Protein AF-A0AAV7RWA8-F1 (afdb_monomer)

Secondary structure (DSSP, 8-state):
---------------SS---S----S------PPPHHHHHHHHHHTS-GGG----HHHHHHT--TTHHHHS-SS-PPPHHHHHHHHHHS-HHHHTTTHHHHHHHHHHHHHHHHHHHHHHHHHHHHHHHHHHHHHHHHHHHHHHTTT---HHHHHHHHHHHHHHHHHHHHHHHHHHHHHHHHHHHHHHHHTT-

Organism: Pleurodeles waltl (NCBI:txid8319)

Sequence (192 aa):
MKLNMDFPEVDVPDTSSGSLLHQYHGSVPVDVPIHPCFQEVIKREWKDPDKIILPRFMGKLYSLQDMAQVLPDSVHIDSIVASLVGRTTLAEDAVIWDSVDKKVDVFLKKSYAGTHLALRIGIYGTSVTQSLLSDLKALNNVLDGSLDCSELMTLIERQVEFLSDRSVDVVRASALAEGACVSVHRNLVLRE

InterPro domains:
  IPR021623 Lamina-associated polypeptide 2 alpha, C-terminal [PF11560] (30-191)

Mean predicted aligned error: 12.02 Å

Nearest PDB structures (foldseek):
  2v0x-assembly1_B  TM=8.384E-01  e=2.122E-06  Mus musculus
  2v0x-assembly1_A  TM=8.573E-01  e=1.169E-05  Mus musculus
  5c22-assembly4_D  TM=2.994E-01  e=8.071E+00  Escherichia coli

pLDDT: mean 75.52, std 17.08, range [27.2, 93.75]

Foldseek 3Di:
DDPPPPDPPDPDPDCPDPDPDDPPPDDDDDPDDDDVLLVVLLCVQLVPLLPQDDDPVLCVVLDDPPCCVVPPQFDDDDPVNVVVVVVPDDPVVCPPCVVLVVSLVVLQRQLSNLVSSLVSLVVVLVSLVVVLVVLVVVVVVVVVPPDDCVVSVVVNVVSVVVNVVSVSVSSNSNSSSVSSVVSSVVSVVVVD

Solvent-accessible surface area (backbone atoms only — not comparable to full-atom values): 11623 Å² total; per-residue (Å²): 135,83,82,83,75,84,72,77,88,70,87,78,74,84,80,86,63,98,68,87,66,81,78,75,88,65,90,81,87,66,93,72,77,80,58,68,69,59,56,53,46,40,53,60,47,49,71,47,33,87,70,65,72,84,63,72,66,56,67,65,76,56,70,62,82,72,41,68,81,80,49,65,95,62,95,76,78,53,69,67,57,54,52,50,49,65,74,66,58,56,77,80,70,54,72,82,46,55,72,57,52,52,52,37,52,55,25,50,53,46,17,50,52,18,45,53,48,22,48,47,46,48,52,53,48,49,56,51,48,55,49,48,53,52,52,52,52,52,48,57,61,39,69,78,66,82,59,92,52,66,68,62,51,55,51,49,52,52,51,50,54,48,47,55,57,49,53,54,52,28,52,44,24,41,33,43,14,50,23,17,49,52,42,32,50,51,62,61,59,75,67,114

Radius of gyration: 22.51 Å; Cα contacts (8 Å, |Δi|>4): 116; chains: 1; bounding box: 54×39×66 Å

Structure (mmCIF, N/CA/C/O backbone):
data_AF-A0AAV7RWA8-F1
#
_entry.id   AF-A0AAV7RWA8-F1
#
loop_
_atom_site.group_PDB
_atom_site.id
_atom_site.type_symbol
_atom_site.label_atom_id
_atom_site.label_alt_id
_atom_site.label_comp_id
_atom_site.label_asym_id
_atom_site.label_entity_id
_atom_site.label_seq_id
_atom_site.pdbx_PDB_ins_code
_atom_site.Cartn_x
_atom_site.Cartn_y
_atom_site.Cartn_z
_atom_site.occupancy
_atom_site.B_iso_or_equiv
_atom_site.auth_seq_id
_atom_site.auth_comp_id
_atom_site.auth_asym_id
_atom_site.auth_atom_id
_atom_site.pdbx_PDB_model_num
ATOM 1 N N . MET A 1 1 ? -17.693 17.801 6.464 1.00 34.34 1 MET A N 1
ATOM 2 C CA . MET A 1 1 ? -17.438 17.569 7.898 1.00 34.34 1 MET A CA 1
ATOM 3 C C . MET A 1 1 ? -15.966 17.199 8.028 1.00 34.34 1 MET A C 1
ATOM 5 O O . MET A 1 1 ? -15.584 16.140 7.551 1.00 34.34 1 MET A O 1
ATOM 9 N N . LYS A 1 2 ? -15.114 18.126 8.485 1.00 27.20 2 LYS A N 1
ATOM 10 C CA . LYS A 1 2 ? -13.694 17.839 8.744 1.00 27.20 2 LYS A CA 1
ATOM 11 C C . LYS A 1 2 ? -13.641 17.086 10.074 1.00 27.20 2 LYS A C 1
ATOM 13 O O . LYS A 1 2 ? -14.171 17.597 11.054 1.00 27.20 2 LYS A O 1
ATOM 18 N N . LEU A 1 3 ? -13.097 15.873 10.086 1.00 30.30 3 LEU A N 1
ATOM 19 C CA . LEU A 1 3 ? -12.775 15.182 11.333 1.00 30.30 3 LEU A CA 1
ATOM 20 C C . LEU A 1 3 ? -11.587 15.931 11.946 1.00 30.30 3 LEU A C 1
ATOM 22 O O . LEU A 1 3 ? -10.469 15.791 11.460 1.00 30.30 3 LEU A O 1
ATOM 26 N N . ASN A 1 4 ? -11.849 16.785 12.938 1.00 27.89 4 ASN A N 1
ATOM 27 C CA . ASN A 1 4 ? -10.805 17.263 13.838 1.00 27.89 4 ASN A CA 1
ATOM 28 C C . ASN A 1 4 ? -10.397 16.056 14.682 1.00 27.89 4 ASN A C 1
ATOM 30 O O . ASN A 1 4 ? -11.125 15.659 15.587 1.00 27.89 4 ASN A O 1
ATOM 34 N N . MET A 1 5 ? -9.288 15.425 14.312 1.00 36.25 5 MET A N 1
ATOM 35 C CA . MET A 1 5 ? -8.593 14.479 15.173 1.00 36.25 5 MET A CA 1
ATOM 36 C C . MET A 1 5 ? -7.409 15.239 15.752 1.00 36.25 5 MET A C 1
ATOM 38 O O . MET A 1 5 ? -6.325 15.230 15.174 1.00 36.25 5 MET A O 1
ATOM 42 N N . ASP A 1 6 ? -7.659 15.975 16.833 1.00 36.41 6 ASP A N 1
ATOM 43 C CA . ASP A 1 6 ? -6.577 16.478 17.671 1.00 36.41 6 ASP A CA 1
ATOM 44 C C . ASP A 1 6 ? -5.963 15.250 18.347 1.00 36.41 6 ASP A C 1
ATOM 46 O O . ASP A 1 6 ? -6.567 14.631 19.225 1.00 36.41 6 ASP A O 1
ATOM 50 N N . PHE A 1 7 ? -4.807 14.822 17.843 1.00 38.00 7 PHE A N 1
ATOM 51 C CA . PHE A 1 7 ? -4.045 13.743 18.453 1.00 38.00 7 PHE A CA 1
ATOM 52 C C . PHE A 1 7 ? -3.399 14.293 19.730 1.00 38.00 7 PHE A C 1
ATOM 54 O O . PHE A 1 7 ? -2.770 15.352 19.664 1.00 38.00 7 PHE A O 1
ATOM 61 N N . PRO A 1 8 ? -3.536 13.621 20.885 1.00 37.22 8 PRO A N 1
ATOM 62 C CA . PRO A 1 8 ? -2.786 14.011 22.071 1.00 37.22 8 PRO A CA 1
ATOM 63 C C . PRO A 1 8 ? -1.284 13.952 21.761 1.00 37.22 8 PRO A C 1
ATOM 65 O O . PRO A 1 8 ? -0.833 13.021 21.090 1.00 37.22 8 PRO A O 1
ATOM 68 N N . GLU A 1 9 ? -0.520 14.944 22.232 1.00 36.66 9 GLU A N 1
ATOM 69 C CA . GLU A 1 9 ? 0.946 14.902 22.197 1.00 36.66 9 GLU A CA 1
ATOM 70 C C . GLU A 1 9 ? 1.407 13.619 22.894 1.00 36.66 9 GLU A C 1
ATOM 72 O O . GLU A 1 9 ? 1.225 13.434 24.098 1.00 36.66 9 GLU A O 1
ATOM 77 N N . VAL A 1 10 ? 1.948 12.693 22.106 1.00 46.16 10 VAL A N 1
ATOM 78 C CA . VAL A 1 10 ? 2.559 11.471 22.616 1.00 46.16 10 VAL A CA 1
ATOM 79 C C . VAL A 1 10 ? 3.999 11.822 22.958 1.00 46.16 10 VAL A C 1
ATOM 81 O O . VAL A 1 10 ? 4.771 12.154 22.058 1.00 46.16 10 VAL A O 1
ATOM 84 N N . ASP A 1 11 ? 4.357 11.742 24.241 1.00 39.56 11 ASP A N 1
ATOM 85 C CA . ASP A 1 11 ? 5.752 11.782 24.685 1.00 39.56 11 ASP A CA 1
ATOM 86 C C . ASP A 1 11 ? 6.548 10.743 23.886 1.00 39.56 11 ASP A C 1
ATOM 88 O O . ASP A 1 11 ? 6.309 9.538 23.994 1.00 39.56 11 ASP A O 1
ATOM 92 N N . VAL A 1 12 ? 7.466 11.213 23.041 1.00 45.69 12 VAL A N 1
ATOM 93 C CA . VAL A 1 12 ? 8.358 10.355 22.259 1.00 45.69 12 VAL A CA 1
ATOM 94 C C . VAL A 1 12 ? 9.515 9.957 23.180 1.00 45.69 12 VAL A C 1
ATOM 96 O O . VAL A 1 12 ? 10.326 10.819 23.520 1.00 45.69 12 VAL A O 1
ATOM 99 N N . PRO A 1 13 ? 9.621 8.692 23.625 1.00 41.34 13 PRO A N 1
ATOM 100 C CA . PRO A 1 13 ? 10.696 8.288 24.522 1.00 41.34 13 PRO A CA 1
ATOM 101 C C . PRO A 1 13 ? 12.063 8.365 23.822 1.00 41.34 13 PRO A C 1
ATOM 103 O O . PRO A 1 13 ? 12.199 7.962 22.665 1.00 41.34 13 PRO A O 1
ATOM 106 N N . ASP A 1 14 ? 13.071 8.855 24.552 1.00 40.12 14 ASP A N 1
ATOM 107 C CA . ASP A 1 14 ? 14.460 9.030 24.105 1.00 40.12 14 ASP A CA 1
ATOM 108 C C . ASP A 1 14 ? 15.015 7.779 23.395 1.00 40.12 14 ASP A C 1
ATOM 110 O O . ASP A 1 14 ? 15.210 6.710 23.978 1.00 40.12 14 ASP A O 1
ATOM 114 N N . THR A 1 15 ? 15.323 7.930 22.107 1.00 45.75 15 THR A N 1
ATOM 115 C CA . THR A 1 15 ? 15.633 6.860 21.143 1.00 45.75 15 THR A CA 1
ATOM 116 C C . THR A 1 15 ? 17.070 6.321 21.212 1.00 45.75 15 THR A C 1
ATOM 118 O O . THR A 1 15 ? 17.620 5.879 20.204 1.00 45.75 15 THR A O 1
ATOM 121 N N . SER A 1 16 ? 17.721 6.338 22.377 1.00 41.03 16 SER A N 1
ATOM 122 C CA . SER A 1 16 ? 19.130 5.909 22.496 1.00 41.03 16 SER A CA 1
ATOM 123 C C . SER A 1 16 ? 19.333 4.388 22.571 1.00 41.03 16 SER A C 1
ATOM 125 O O . SER A 1 16 ? 20.465 3.915 22.505 1.00 41.03 16 SER A O 1
ATOM 127 N N . SER A 1 17 ? 18.265 3.592 22.669 1.00 42.31 17 SER A N 1
ATOM 128 C CA . SER A 1 17 ? 18.339 2.125 22.698 1.00 42.31 17 SER A CA 1
ATOM 129 C C . SER A 1 17 ? 17.294 1.532 21.753 1.00 42.31 17 SER A C 1
ATOM 131 O O . SER A 1 17 ? 16.097 1.722 21.942 1.00 42.31 17 SER A O 1
ATOM 133 N N . GLY A 1 18 ? 17.752 0.853 20.698 1.00 41.38 18 GLY A N 1
ATOM 134 C CA . GLY A 1 18 ? 16.954 0.391 19.557 1.00 41.38 18 GLY A CA 1
ATOM 135 C C . GLY A 1 18 ? 15.898 -0.676 19.865 1.00 41.38 18 GLY A C 1
ATOM 136 O O . GLY A 1 18 ? 16.028 -1.816 19.434 1.00 41.38 18 GLY A O 1
ATOM 137 N N . SER A 1 19 ? 14.814 -0.297 20.539 1.00 43.12 19 SER A N 1
ATOM 138 C CA . SER A 1 19 ? 13.642 -1.149 20.762 1.00 43.12 19 SER A CA 1
ATOM 139 C C . SER A 1 19 ? 12.352 -0.436 20.342 1.00 43.12 19 SER A C 1
ATOM 141 O O . SER A 1 19 ? 11.454 -0.230 21.149 1.00 43.12 19 SER A O 1
ATOM 143 N N . LEU A 1 20 ? 12.252 -0.062 19.061 1.00 46.69 20 LEU A N 1
ATOM 144 C CA . LEU A 1 20 ? 10.991 0.391 18.442 1.00 46.69 20 LEU A CA 1
ATOM 145 C C . LEU A 1 20 ? 10.131 -0.773 17.917 1.00 46.69 20 LEU A C 1
ATOM 147 O O . LEU A 1 20 ? 9.010 -0.568 17.457 1.00 46.69 20 LEU A O 1
ATOM 151 N N . LEU A 1 21 ? 10.639 -2.006 17.971 1.00 48.31 21 LEU A N 1
ATOM 152 C CA . LEU A 1 21 ? 9.868 -3.186 17.602 1.00 48.31 21 LEU A CA 1
ATOM 153 C C . LEU A 1 21 ? 8.950 -3.546 18.771 1.00 48.31 21 LEU A C 1
ATOM 155 O O . LEU A 1 21 ? 9.432 -3.806 19.873 1.00 48.31 21 LEU A O 1
ATOM 159 N N . HIS A 1 22 ? 7.633 -3.566 18.531 1.00 50.44 22 HIS A N 1
ATOM 160 C CA . HIS A 1 22 ? 6.686 -4.170 19.467 1.00 50.44 22 HIS A CA 1
ATOM 161 C C . HIS A 1 22 ? 7.192 -5.574 19.812 1.00 50.44 22 HIS A C 1
ATOM 163 O O . HIS A 1 22 ? 7.330 -6.429 18.934 1.00 50.44 22 HIS A O 1
ATOM 169 N N . GLN A 1 23 ? 7.508 -5.799 21.087 1.00 51.12 23 GLN A N 1
ATOM 170 C CA . GLN A 1 23 ? 7.827 -7.128 21.580 1.00 51.12 23 GLN A CA 1
ATOM 171 C C . GLN A 1 23 ? 6.541 -7.949 21.484 1.00 51.12 23 GLN A C 1
ATOM 173 O O . GLN A 1 23 ? 5.600 -7.745 22.249 1.00 51.12 23 GLN A O 1
ATOM 178 N N . TYR A 1 24 ? 6.469 -8.830 20.487 1.00 50.84 24 TYR A N 1
ATOM 179 C CA . TYR A 1 24 ? 5.378 -9.787 20.344 1.00 50.84 24 TYR A CA 1
ATOM 180 C C . TYR A 1 24 ? 5.374 -10.701 21.577 1.00 50.84 24 TYR A C 1
ATOM 182 O O . TYR A 1 24 ? 6.147 -11.654 21.670 1.00 50.84 24 TYR A O 1
ATOM 190 N N . HIS A 1 25 ? 4.521 -10.397 22.554 1.00 49.66 25 HIS A N 1
ATOM 191 C CA . HIS A 1 25 ? 4.296 -11.258 23.709 1.00 49.66 25 HIS A CA 1
ATOM 192 C C . HIS A 1 25 ? 3.378 -12.421 23.306 1.00 49.66 25 HIS A C 1
ATOM 194 O O . HIS A 1 25 ? 2.166 -12.363 23.479 1.00 49.66 25 HIS A O 1
ATOM 200 N N . GLY A 1 26 ? 3.966 -13.479 22.744 1.00 51.59 26 GLY A N 1
ATOM 201 C CA . GLY A 1 26 ? 3.291 -14.755 22.494 1.00 51.59 26 GLY A CA 1
ATOM 202 C C . GLY A 1 26 ? 3.765 -15.427 21.211 1.00 51.59 26 GLY A C 1
ATOM 203 O O . GLY A 1 26 ? 3.847 -14.796 20.160 1.00 51.59 26 GLY A O 1
ATOM 204 N N . SER A 1 27 ? 4.070 -16.723 21.278 1.00 53.84 27 SER A N 1
ATOM 205 C CA . SER A 1 27 ? 4.271 -17.538 20.081 1.00 53.84 27 SER A CA 1
ATOM 206 C C . SER A 1 27 ? 2.943 -17.629 19.331 1.00 53.84 27 SER A C 1
ATOM 208 O O . SER A 1 27 ? 2.038 -18.330 19.785 1.00 53.84 27 SER A O 1
ATOM 210 N N . VAL A 1 28 ? 2.817 -16.942 18.197 1.00 54.09 28 VAL A N 1
ATOM 211 C CA . VAL A 1 28 ? 1.689 -17.131 17.278 1.00 54.09 28 VAL A CA 1
ATOM 212 C C . VAL A 1 28 ? 2.105 -18.107 16.177 1.00 54.09 28 VAL A C 1
ATOM 214 O O . VAL A 1 28 ? 2.720 -17.692 15.198 1.00 54.09 28 VAL A O 1
ATOM 217 N N . PRO A 1 29 ? 1.750 -19.396 16.285 1.00 57.75 29 PRO A N 1
ATOM 218 C CA . PRO A 1 29 ? 1.516 -20.220 15.121 1.00 57.75 29 PRO A CA 1
ATOM 219 C C . PRO A 1 29 ? 0.023 -20.542 15.097 1.00 57.75 29 PRO A C 1
ATOM 221 O O . PRO A 1 29 ? -0.433 -21.552 15.627 1.00 57.75 29 PRO A O 1
ATOM 224 N N . VAL A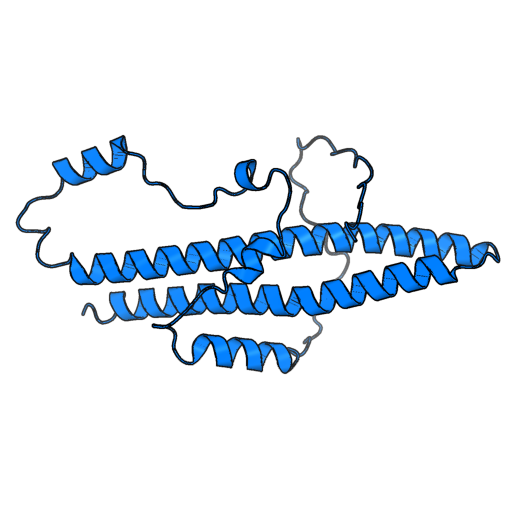 1 30 ? -0.751 -19.638 14.512 1.00 58.22 30 VAL A N 1
ATOM 225 C CA . VAL A 1 30 ? -2.088 -19.962 14.025 1.00 58.22 30 VAL A CA 1
ATOM 226 C C . VAL A 1 30 ? -1.979 -19.800 12.522 1.00 58.22 30 VAL A C 1
ATOM 228 O O . VAL A 1 30 ? -1.598 -18.725 12.062 1.00 58.22 30 VAL A O 1
ATOM 231 N N . ASP A 1 31 ? -2.255 -20.859 11.766 1.00 69.88 31 ASP A N 1
ATOM 232 C CA . ASP A 1 31 ? -2.485 -20.752 10.327 1.00 69.88 31 ASP A CA 1
ATOM 233 C C . ASP A 1 31 ? -3.712 -19.854 10.133 1.00 69.88 31 ASP A C 1
ATOM 235 O O . ASP A 1 31 ? -4.851 -20.320 10.114 1.00 69.88 31 ASP A O 1
ATOM 239 N N . VAL A 1 32 ? -3.496 -18.537 10.095 1.00 68.88 32 VAL A N 1
ATOM 240 C CA . VAL A 1 32 ? -4.560 -17.559 9.886 1.00 68.88 32 VAL A CA 1
ATOM 241 C C . VAL A 1 32 ? -4.919 -17.618 8.403 1.00 68.88 32 VAL A C 1
ATOM 243 O O . VAL A 1 32 ? -4.087 -17.264 7.561 1.00 68.88 32 VAL A O 1
ATOM 246 N N . PRO A 1 33 ? -6.130 -18.078 8.044 1.00 79.62 33 PRO A N 1
ATOM 247 C CA . PRO A 1 33 ? -6.512 -18.174 6.648 1.00 79.62 33 PRO A CA 1
ATOM 248 C C . PRO A 1 33 ? -6.585 -16.776 6.029 1.00 79.62 33 PRO A C 1
ATOM 250 O O . PRO A 1 33 ? -7.158 -15.849 6.604 1.00 79.62 33 PRO A O 1
ATOM 253 N N . ILE A 1 34 ? -6.036 -16.626 4.822 1.00 80.25 34 ILE A N 1
ATOM 254 C CA . ILE A 1 34 ? -6.172 -15.389 4.047 1.00 80.25 34 ILE A CA 1
ATOM 255 C C . ILE A 1 34 ? -7.646 -15.214 3.684 1.00 80.25 34 ILE A C 1
ATOM 257 O O . ILE A 1 34 ? -8.232 -16.068 3.015 1.00 80.25 34 ILE A O 1
ATOM 261 N N . HIS A 1 35 ? -8.234 -14.088 4.087 1.00 85.12 35 HIS A N 1
ATOM 262 C CA . HIS A 1 35 ? -9.618 -13.776 3.749 1.00 85.12 35 HIS A CA 1
ATOM 263 C C . HIS A 1 35 ? -9.806 -13.712 2.213 1.00 85.12 35 HIS A C 1
ATOM 265 O O . HIS A 1 35 ? -8.979 -13.095 1.530 1.00 85.12 35 HIS A O 1
ATOM 271 N N . PRO A 1 36 ? -10.882 -14.294 1.638 1.00 88.00 36 PRO A N 1
ATOM 272 C CA . PRO A 1 36 ? -11.073 -14.366 0.184 1.00 88.00 36 PRO A CA 1
ATOM 273 C C . PRO A 1 36 ? -11.016 -13.013 -0.538 1.00 88.00 36 PRO A C 1
ATOM 275 O O . PRO A 1 36 ? -10.501 -12.938 -1.653 1.00 88.00 36 PRO A O 1
ATOM 278 N N . CYS A 1 37 ? -11.464 -11.933 0.115 1.00 88.69 37 CYS A N 1
ATOM 279 C CA . CYS A 1 37 ? -11.419 -10.586 -0.465 1.00 88.69 37 CYS A CA 1
ATOM 280 C C . CYS A 1 37 ? -9.994 -10.166 -0.871 1.00 88.69 37 CYS A C 1
ATOM 282 O O . CYS A 1 37 ? -9.812 -9.551 -1.920 1.00 88.69 37 CYS A O 1
ATOM 284 N N . PHE A 1 38 ? -8.968 -10.550 -0.103 1.00 88.31 38 PHE A N 1
ATOM 285 C CA . PHE A 1 38 ? -7.580 -10.216 -0.421 1.00 88.31 38 PHE A CA 1
ATOM 286 C C . PHE A 1 38 ? -7.099 -10.969 -1.659 1.00 88.31 38 PHE A C 1
ATOM 288 O O . PHE A 1 38 ? -6.440 -10.387 -2.519 1.00 88.31 38 PHE A O 1
ATOM 295 N N . GLN A 1 39 ? -7.488 -12.239 -1.803 1.00 88.56 39 GLN A N 1
ATOM 296 C CA . GLN A 1 39 ? -7.152 -13.022 -2.992 1.00 88.56 39 GLN A CA 1
ATOM 297 C C . GLN A 1 39 ? -7.783 -12.428 -4.255 1.00 88.56 39 GLN A C 1
ATOM 299 O O . GLN A 1 39 ? -7.137 -12.383 -5.302 1.00 88.56 39 GLN A O 1
ATOM 304 N N . GLU A 1 40 ? -9.033 -11.970 -4.175 1.00 90.12 40 GLU A N 1
ATOM 305 C CA . GLU A 1 40 ? -9.722 -11.326 -5.296 1.00 90.12 40 GLU A CA 1
ATOM 306 C C . GLU A 1 40 ? -9.065 -10.002 -5.689 1.00 90.12 40 GLU A C 1
ATOM 308 O O . GLU A 1 40 ? -8.859 -9.751 -6.879 1.00 90.12 40 GLU A O 1
ATOM 313 N N . VAL A 1 41 ? -8.680 -9.184 -4.704 1.00 89.12 41 VAL A N 1
ATOM 314 C CA . VAL A 1 41 ? -7.956 -7.927 -4.933 1.00 89.12 41 VAL A CA 1
ATOM 315 C C . VAL A 1 41 ? -6.623 -8.188 -5.629 1.00 89.12 41 VAL A C 1
ATOM 317 O O . VAL A 1 41 ? -6.361 -7.583 -6.667 1.00 89.12 41 VAL A O 1
ATOM 320 N N . ILE A 1 42 ? -5.822 -9.134 -5.131 1.00 89.25 42 ILE A N 1
ATOM 321 C CA . ILE A 1 42 ? -4.525 -9.481 -5.733 1.00 89.25 42 ILE A CA 1
ATOM 322 C C . ILE A 1 42 ? -4.717 -9.975 -7.172 1.00 89.25 42 ILE A C 1
ATOM 324 O O . ILE A 1 42 ? -4.102 -9.448 -8.098 1.00 89.25 42 ILE A O 1
ATOM 328 N N . LYS A 1 43 ? -5.632 -10.931 -7.397 1.00 89.94 43 LYS A N 1
ATOM 329 C CA . LYS A 1 43 ? -5.927 -11.460 -8.741 1.00 89.94 43 LYS A CA 1
ATOM 330 C C . LYS A 1 43 ? -6.377 -10.368 -9.708 1.00 89.94 43 LYS A C 1
ATOM 332 O O . LYS A 1 43 ? -6.017 -10.404 -10.884 1.00 89.94 43 LYS A O 1
ATOM 337 N N . ARG A 1 44 ? -7.177 -9.411 -9.233 1.00 88.56 44 ARG A N 1
ATOM 338 C CA . ARG A 1 44 ? -7.661 -8.293 -10.045 1.00 88.56 44 ARG A CA 1
ATOM 339 C C . ARG A 1 44 ? -6.520 -7.378 -10.472 1.00 88.56 44 ARG A C 1
ATOM 341 O O . ARG A 1 44 ? -6.445 -7.055 -11.655 1.00 88.56 44 ARG A O 1
ATOM 348 N N . GLU A 1 45 ? -5.661 -6.970 -9.541 1.00 84.81 45 GLU A N 1
ATOM 349 C CA . GLU A 1 45 ? -4.558 -6.050 -9.847 1.00 84.81 45 GLU A CA 1
ATOM 350 C C . GLU A 1 45 ? -3.451 -6.729 -10.674 1.00 84.81 45 GLU A C 1
ATOM 352 O O . GLU A 1 45 ? -2.809 -6.084 -11.498 1.00 84.81 45 GLU A O 1
ATOM 357 N N . TRP A 1 46 ? -3.282 -8.049 -10.546 1.00 87.31 46 TRP A N 1
ATOM 358 C CA . TRP A 1 46 ? -2.310 -8.828 -11.327 1.00 87.31 46 TRP A CA 1
ATOM 359 C C . TRP A 1 46 ? -2.824 -9.335 -12.674 1.00 87.31 46 TRP A C 1
ATOM 361 O O . TRP A 1 46 ? -2.069 -9.962 -13.419 1.00 87.31 46 TRP A O 1
ATOM 371 N N . LYS A 1 47 ? -4.089 -9.073 -13.020 1.00 88.31 47 LYS A N 1
ATOM 372 C CA . LYS A 1 47 ? -4.672 -9.527 -14.290 1.00 88.31 47 LYS A CA 1
ATOM 373 C C . LYS A 1 47 ? -3.889 -9.013 -15.503 1.00 88.31 47 LYS A C 1
ATOM 375 O O . LYS A 1 47 ? -3.772 -9.725 -16.496 1.00 88.31 47 LYS A O 1
ATOM 380 N N . ASP A 1 48 ? -3.385 -7.784 -15.426 1.00 84.19 48 ASP A N 1
ATOM 381 C CA . ASP A 1 48 ? -2.568 -7.160 -16.467 1.00 84.19 48 ASP A CA 1
ATOM 382 C C . ASP A 1 48 ? -1.476 -6.288 -15.817 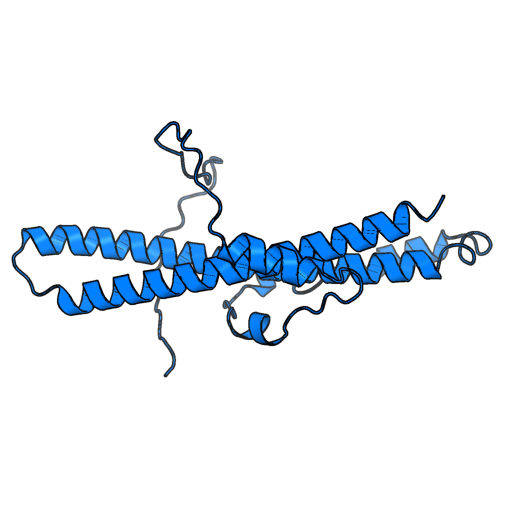1.00 84.19 48 ASP A C 1
ATOM 384 O O . ASP A 1 48 ? -1.691 -5.094 -15.578 1.00 84.19 48 ASP A O 1
ATOM 388 N N . PRO A 1 49 ? -0.310 -6.875 -15.490 1.00 79.38 49 PRO A N 1
ATOM 389 C CA . PRO A 1 49 ? 0.745 -6.171 -14.766 1.00 79.38 49 PRO A CA 1
ATOM 390 C C . PRO A 1 49 ? 1.414 -5.074 -15.618 1.00 79.38 49 PRO A C 1
ATOM 392 O O . PRO A 1 49 ? 2.042 -4.154 -15.088 1.00 79.38 49 PRO A O 1
ATOM 395 N N . ASP A 1 50 ? 1.231 -5.087 -16.941 1.00 78.75 50 ASP A N 1
ATOM 396 C CA . ASP A 1 50 ? 1.745 -4.037 -17.825 1.00 78.75 50 ASP A CA 1
ATOM 397 C C . ASP A 1 50 ? 0.869 -2.770 -17.777 1.00 78.75 50 ASP A C 1
ATOM 399 O O . ASP A 1 50 ? 1.353 -1.645 -17.959 1.00 78.75 50 ASP A O 1
ATOM 403 N N . LYS A 1 51 ? -0.420 -2.923 -17.442 1.00 79.75 51 LYS A N 1
ATOM 404 C CA . LYS A 1 51 ? -1.407 -1.832 -17.352 1.00 79.75 51 LYS A CA 1
ATOM 405 C C . LYS A 1 51 ? -1.716 -1.382 -15.928 1.00 79.75 51 LYS A C 1
ATOM 407 O O . LYS A 1 51 ? -2.773 -0.806 -15.679 1.00 79.75 51 LYS A O 1
ATOM 412 N N . ILE A 1 52 ? -0.780 -1.570 -15.004 1.00 79.06 52 ILE A N 1
ATOM 413 C CA . ILE A 1 52 ? -0.914 -1.089 -13.625 1.00 79.06 52 ILE A CA 1
ATOM 414 C C . ILE A 1 52 ? -1.117 0.427 -13.621 1.00 79.06 52 ILE A C 1
ATOM 416 O O . ILE A 1 52 ? -0.278 1.186 -14.128 1.00 79.06 52 ILE A O 1
ATOM 420 N N . ILE A 1 53 ? -2.245 0.850 -13.050 1.00 75.94 53 ILE A N 1
ATOM 421 C CA . ILE A 1 53 ? -2.636 2.247 -12.868 1.00 75.94 53 ILE A CA 1
ATOM 422 C C . ILE A 1 53 ? -2.847 2.465 -11.377 1.00 75.94 53 ILE A C 1
ATOM 424 O O . ILE A 1 53 ? -3.781 1.920 -10.790 1.00 75.94 53 ILE A O 1
ATOM 428 N N . LEU A 1 54 ? -2.011 3.312 -10.773 1.00 73.38 54 LEU A N 1
ATOM 429 C CA . LEU A 1 54 ? -2.254 3.750 -9.407 1.00 73.38 54 LEU A CA 1
ATOM 430 C C . LEU A 1 54 ? -3.496 4.651 -9.357 1.00 73.38 54 LEU A C 1
ATOM 432 O O . LEU A 1 54 ? -3.546 5.669 -10.063 1.00 73.38 54 LEU A O 1
ATOM 436 N N . PRO A 1 55 ? -4.492 4.343 -8.511 1.00 73.19 55 PRO A N 1
ATOM 437 C CA . PRO A 1 55 ? -5.671 5.181 -8.407 1.00 73.19 55 PRO A CA 1
ATOM 438 C C . PRO A 1 55 ? -5.324 6.521 -7.750 1.00 73.19 55 PRO A C 1
ATOM 440 O O . PRO A 1 55 ? -5.042 6.600 -6.556 1.00 73.19 55 PRO A O 1
ATOM 443 N N . ARG A 1 56 ? -5.405 7.614 -8.520 1.00 71.50 56 ARG A N 1
ATOM 444 C CA . ARG A 1 56 ? -5.094 8.978 -8.036 1.00 71.50 56 ARG A CA 1
ATOM 445 C C . ARG A 1 56 ? -5.919 9.402 -6.817 1.00 71.50 56 ARG A C 1
ATOM 447 O O . ARG A 1 56 ? -5.480 10.251 -6.048 1.00 71.50 56 ARG A O 1
ATOM 454 N N . PHE A 1 57 ? -7.118 8.841 -6.648 1.00 72.00 57 PHE A N 1
ATOM 455 C CA . PHE A 1 57 ? -7.989 9.163 -5.519 1.00 72.00 57 PHE A CA 1
ATOM 456 C C . PHE A 1 57 ? -7.425 8.655 -4.183 1.00 72.00 57 PHE A C 1
ATOM 458 O O . PHE A 1 57 ? -7.645 9.298 -3.161 1.00 72.00 57 PHE A O 1
ATOM 465 N N . MET A 1 58 ? -6.651 7.563 -4.187 1.00 71.69 58 MET A N 1
ATOM 466 C CA . MET A 1 58 ? -6.081 6.999 -2.963 1.00 71.69 58 MET A CA 1
ATOM 467 C C . MET A 1 58 ? -5.076 7.962 -2.332 1.00 71.69 58 MET A C 1
ATOM 469 O O . MET A 1 58 ? -5.163 8.232 -1.143 1.00 71.69 58 MET A O 1
ATOM 473 N N . GLY A 1 59 ? -4.229 8.625 -3.124 1.00 68.88 59 GLY A N 1
ATOM 474 C CA . GLY A 1 59 ? -3.300 9.636 -2.599 1.00 68.88 59 GLY A CA 1
ATOM 475 C C . GLY A 1 59 ? -3.975 10.802 -1.855 1.00 68.88 59 GLY A C 1
ATOM 476 O O . GLY A 1 59 ? -3.357 11.401 -0.978 1.00 68.88 59 GLY A O 1
ATOM 477 N N . LYS A 1 60 ? -5.248 11.103 -2.161 1.00 75.00 60 LYS A N 1
ATOM 478 C CA . LYS A 1 60 ? -6.039 12.134 -1.465 1.00 75.00 60 LYS A CA 1
ATOM 479 C C . LYS A 1 60 ? -6.698 11.628 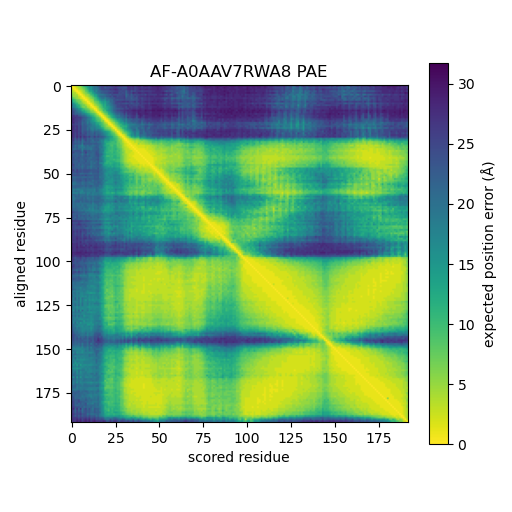-0.184 1.00 75.00 60 LYS A C 1
ATOM 481 O O . LYS A 1 60 ? -6.890 12.413 0.734 1.00 75.00 60 LYS A O 1
ATOM 486 N N . LEU A 1 61 ? -7.050 10.343 -0.126 1.00 76.56 61 LEU A N 1
ATOM 487 C CA . LEU A 1 61 ? -7.673 9.727 1.051 1.00 76.56 61 LEU A CA 1
ATOM 488 C C . LEU A 1 61 ? -6.713 9.633 2.245 1.00 76.56 61 LEU A C 1
ATOM 490 O O . LEU A 1 61 ? -7.171 9.521 3.376 1.00 76.56 61 LEU A O 1
ATOM 494 N N . TYR A 1 62 ? -5.406 9.688 1.985 1.00 77.12 62 TYR A N 1
ATOM 495 C CA . TYR A 1 62 ? -4.347 9.498 2.975 1.00 77.12 62 TYR A CA 1
ATOM 496 C C . TYR A 1 62 ? -3.412 10.703 3.068 1.00 77.12 62 TYR A C 1
ATOM 498 O O . TYR A 1 62 ? -2.190 10.549 2.993 1.00 77.12 62 TYR A O 1
ATOM 506 N N . SER A 1 63 ? -3.946 11.917 3.177 1.00 71.81 63 SER A N 1
ATOM 507 C CA . SER A 1 63 ? -3.143 13.139 3.309 1.00 71.81 63 SER A CA 1
ATOM 508 C C . SER A 1 63 ? -2.663 13.376 4.749 1.00 71.81 63 SER A C 1
ATOM 510 O O . SER A 1 63 ? -3.335 14.070 5.514 1.00 71.81 63 SER A O 1
ATOM 512 N N . LEU A 1 64 ? -1.518 12.808 5.132 1.00 67.62 64 LEU A N 1
ATOM 513 C CA . LEU A 1 64 ? -0.887 13.159 6.410 1.00 67.62 64 LEU A CA 1
ATOM 514 C C . LEU A 1 64 ? -0.225 14.530 6.282 1.00 67.62 64 LEU A C 1
ATOM 516 O O . LEU A 1 64 ? 0.366 14.851 5.246 1.00 67.62 64 LEU A O 1
ATOM 520 N N . GLN A 1 65 ? -0.300 15.306 7.357 1.00 65.69 65 GLN A N 1
ATOM 521 C CA . GLN A 1 65 ? 0.569 16.460 7.550 1.00 65.69 65 GLN A CA 1
ATOM 522 C C . GLN A 1 65 ? 2.014 15.948 7.722 1.00 65.69 65 GLN A C 1
ATOM 524 O O . GLN A 1 65 ? 2.221 14.827 8.179 1.00 65.69 65 GLN A O 1
ATOM 529 N N . ASP A 1 66 ? 2.995 16.705 7.232 1.00 60.97 66 ASP A N 1
ATOM 530 C CA . ASP A 1 66 ? 4.437 16.412 7.339 1.00 60.97 66 ASP A CA 1
ATOM 531 C C . ASP A 1 66 ? 4.971 15.139 6.656 1.00 60.97 66 ASP A C 1
ATOM 533 O O . ASP A 1 66 ? 6.172 14.873 6.693 1.00 60.97 66 ASP A O 1
ATOM 537 N N . MET A 1 67 ? 4.140 14.402 5.909 1.00 66.38 67 MET A N 1
ATOM 538 C CA . MET A 1 67 ? 4.602 13.214 5.175 1.00 66.38 67 MET A CA 1
ATOM 539 C C . MET A 1 67 ? 5.725 13.495 4.187 1.00 66.38 67 MET A C 1
ATOM 541 O O . MET A 1 67 ? 6.591 12.651 4.032 1.00 66.38 67 MET A O 1
ATOM 545 N N . ALA A 1 68 ? 5.759 14.675 3.568 1.00 60.66 68 ALA A N 1
ATOM 546 C CA . ALA A 1 68 ? 6.823 15.035 2.631 1.00 60.66 68 ALA A CA 1
ATOM 547 C C . ALA A 1 68 ? 8.215 15.125 3.293 1.00 60.66 68 ALA A C 1
ATOM 549 O O . ALA A 1 68 ? 9.221 15.043 2.594 1.00 60.66 68 ALA A O 1
ATOM 550 N N . GLN A 1 69 ? 8.280 15.290 4.622 1.00 62.44 69 GLN A N 1
ATOM 551 C CA . GLN A 1 69 ? 9.540 15.314 5.375 1.00 62.44 69 GLN A CA 1
ATOM 552 C C . GLN A 1 69 ? 10.051 13.902 5.689 1.00 62.44 69 GLN A C 1
ATOM 554 O O . GLN A 1 69 ? 11.257 13.688 5.774 1.00 62.44 69 GLN A O 1
ATOM 559 N N . VAL A 1 70 ? 9.138 12.939 5.845 1.00 65.25 70 VAL A N 1
ATOM 560 C CA . VAL A 1 70 ? 9.451 11.546 6.208 1.00 65.25 70 VAL A CA 1
ATOM 561 C C . VAL A 1 70 ? 9.532 10.647 4.971 1.00 65.25 70 VAL A C 1
ATOM 563 O O . VAL A 1 70 ? 10.315 9.699 4.931 1.00 65.25 70 VAL A O 1
ATOM 566 N N . LEU A 1 71 ? 8.733 10.947 3.947 1.00 67.56 71 LEU A N 1
ATOM 567 C CA . LEU A 1 71 ? 8.568 10.148 2.746 1.00 67.56 71 LEU A CA 1
ATOM 568 C C . LEU A 1 71 ? 8.486 11.065 1.509 1.00 67.56 71 LEU A C 1
ATOM 570 O O . LEU A 1 71 ? 7.444 11.671 1.253 1.00 67.56 71 LEU A O 1
ATOM 574 N N . PRO A 1 72 ? 9.583 11.217 0.745 1.00 68.50 72 PRO A N 1
ATOM 575 C CA . PRO A 1 72 ? 9.572 12.054 -0.448 1.00 68.50 72 PRO A CA 1
ATOM 576 C C . PRO A 1 72 ? 8.630 11.475 -1.512 1.00 68.50 72 PRO A C 1
ATOM 578 O O . PRO A 1 72 ? 8.634 10.277 -1.772 1.00 68.50 72 PRO A O 1
ATOM 581 N N . ASP A 1 73 ? 7.864 12.332 -2.190 1.00 67.31 73 ASP A N 1
ATOM 582 C CA . ASP A 1 73 ? 6.842 11.904 -3.164 1.00 67.31 73 ASP A CA 1
ATOM 583 C C . ASP A 1 73 ? 7.416 11.221 -4.424 1.00 67.31 73 ASP A C 1
ATOM 585 O O . ASP A 1 73 ? 6.680 10.623 -5.214 1.00 67.31 73 ASP A O 1
ATOM 589 N N . SER A 1 74 ? 8.728 11.315 -4.657 1.00 68.44 74 SER A N 1
ATOM 590 C CA . SER A 1 74 ? 9.391 10.644 -5.775 1.00 68.44 74 SER A CA 1
ATOM 591 C C . SER A 1 74 ? 10.878 10.429 -5.521 1.00 68.44 74 SER A C 1
ATOM 593 O O . SER A 1 74 ? 11.537 11.225 -4.854 1.00 68.44 74 SER A O 1
ATOM 595 N N . VAL A 1 75 ? 11.424 9.379 -6.132 1.00 68.50 75 VAL A N 1
ATOM 596 C CA . VAL A 1 75 ? 12.871 9.158 -6.192 1.00 68.50 75 VAL A CA 1
ATOM 597 C C . VAL A 1 75 ? 13.470 10.170 -7.167 1.00 68.50 75 VAL A C 1
ATOM 599 O O . VAL A 1 75 ? 13.202 10.115 -8.368 1.00 68.50 75 VAL A O 1
ATOM 602 N N . HIS A 1 76 ? 14.246 11.122 -6.654 1.00 70.31 76 HIS A N 1
ATOM 603 C CA . HIS A 1 76 ? 15.030 12.051 -7.467 1.00 70.31 76 HIS A CA 1
ATOM 604 C C . HIS A 1 76 ? 16.473 11.556 -7.568 1.00 70.31 76 HIS A C 1
ATOM 606 O O . HIS A 1 76 ? 17.100 11.241 -6.559 1.00 70.31 76 HIS A O 1
ATOM 612 N N . ILE A 1 77 ? 17.001 11.502 -8.791 1.00 73.50 77 ILE A N 1
ATOM 613 C CA . ILE A 1 77 ? 18.434 11.318 -9.032 1.00 73.50 77 ILE A CA 1
ATOM 614 C C . ILE A 1 77 ? 19.067 12.708 -9.001 1.00 73.50 77 ILE A C 1
ATOM 616 O O . ILE A 1 77 ? 18.600 13.608 -9.701 1.00 73.50 77 ILE A O 1
ATOM 620 N N . ASP A 1 78 ? 20.111 12.891 -8.193 1.00 78.44 78 ASP A N 1
ATOM 621 C CA . ASP A 1 78 ? 20.839 14.158 -8.132 1.00 78.44 78 ASP A CA 1
ATOM 622 C C . ASP A 1 78 ? 21.380 14.529 -9.523 1.00 78.44 78 ASP A C 1
ATOM 624 O O . ASP A 1 78 ? 21.972 13.706 -10.226 1.00 78.44 78 ASP A O 1
ATOM 628 N N . SER A 1 79 ? 21.199 15.791 -9.905 1.00 76.62 79 SER A N 1
ATOM 629 C CA . SER A 1 79 ? 21.735 16.380 -11.133 1.00 76.62 79 SER A CA 1
ATOM 630 C C . SER A 1 79 ? 23.235 16.130 -11.339 1.00 76.62 79 SER A C 1
ATOM 632 O O . SER A 1 79 ? 23.667 15.923 -12.473 1.00 76.62 79 SER A O 1
ATOM 634 N N . ILE A 1 80 ? 24.028 16.095 -10.263 1.00 80.38 80 ILE A N 1
ATOM 635 C CA . ILE A 1 80 ? 25.469 15.825 -10.314 1.00 80.38 80 ILE A CA 1
ATOM 636 C C . ILE A 1 80 ? 25.715 14.367 -10.704 1.00 80.38 80 ILE A C 1
ATOM 638 O O . ILE A 1 80 ? 26.548 14.092 -11.568 1.00 80.38 80 ILE A O 1
ATOM 642 N N . VAL A 1 81 ? 24.954 13.441 -10.118 1.00 78.50 81 VAL A N 1
ATOM 643 C CA . VAL A 1 81 ? 25.028 12.009 -10.433 1.00 78.50 81 VAL A CA 1
ATOM 644 C C . VAL A 1 81 ? 24.576 11.763 -11.872 1.00 78.50 81 VAL A C 1
ATOM 646 O O . VAL A 1 81 ? 25.279 11.093 -12.624 1.00 78.50 81 VAL A O 1
ATOM 649 N N . ALA A 1 82 ? 23.464 12.366 -12.295 1.00 78.44 82 ALA A N 1
ATOM 650 C CA . ALA A 1 82 ? 22.972 12.260 -13.668 1.00 78.44 82 ALA A CA 1
ATOM 651 C C . ALA A 1 82 ? 23.983 12.810 -14.696 1.00 78.44 82 ALA A C 1
ATOM 653 O O . ALA A 1 82 ? 24.228 12.184 -15.728 1.00 78.44 82 ALA A O 1
ATOM 654 N N . SER A 1 83 ? 24.610 13.953 -14.395 1.00 74.12 83 SER A N 1
ATOM 655 C CA . SER A 1 83 ? 25.646 14.570 -15.235 1.00 74.12 83 SER A CA 1
ATOM 656 C C . SER A 1 83 ? 26.903 13.706 -15.333 1.00 74.12 83 SER A C 1
ATOM 658 O O . SER A 1 83 ? 27.458 13.537 -16.419 1.00 74.12 83 SER A O 1
ATOM 660 N N . LEU A 1 84 ? 27.338 13.111 -14.217 1.00 80.56 84 LEU A N 1
ATOM 661 C CA . LEU A 1 84 ? 28.476 12.198 -14.200 1.00 80.56 84 LEU A CA 1
ATOM 662 C C . LEU A 1 84 ? 28.209 10.965 -15.070 1.00 80.56 84 LEU A C 1
ATOM 664 O O . LEU A 1 84 ? 29.027 10.662 -15.934 1.00 80.56 84 LEU A O 1
ATOM 668 N N . VAL A 1 85 ? 27.046 10.322 -14.903 1.00 79.25 85 VAL A N 1
ATOM 669 C CA . VAL A 1 85 ? 26.642 9.151 -15.699 1.00 79.25 85 VAL A CA 1
ATOM 670 C C . VAL A 1 85 ? 26.674 9.477 -17.191 1.00 79.25 85 VAL A C 1
ATOM 672 O O . VAL A 1 85 ? 27.343 8.769 -17.942 1.00 79.25 85 VAL A O 1
ATOM 675 N N . GLY A 1 86 ? 26.062 10.594 -17.602 1.00 73.50 86 GLY A N 1
ATOM 676 C CA . GLY A 1 86 ? 26.028 11.018 -19.005 1.00 73.50 86 GLY A CA 1
ATOM 677 C C . GLY A 1 86 ? 27.406 11.295 -19.618 1.00 73.50 86 GLY A C 1
ATOM 678 O O . GLY A 1 86 ? 27.592 11.103 -20.817 1.00 73.50 86 GLY A O 1
ATOM 679 N N . ARG A 1 87 ? 28.393 11.712 -18.811 1.00 75.31 87 ARG A N 1
ATOM 680 C CA . ARG A 1 87 ? 29.784 11.924 -19.261 1.00 75.31 87 ARG A CA 1
ATOM 681 C C . ARG A 1 87 ? 30.596 10.630 -19.337 1.00 75.31 87 ARG A C 1
ATOM 683 O O . ARG A 1 87 ? 31.603 10.606 -20.038 1.00 75.31 87 ARG A O 1
ATOM 690 N N . THR A 1 88 ? 30.190 9.595 -18.604 1.00 74.12 88 THR A N 1
ATOM 691 C CA . THR A 1 88 ? 30.882 8.296 -18.542 1.00 74.12 88 THR A CA 1
ATOM 692 C C . THR A 1 88 ? 30.296 7.231 -19.470 1.00 74.12 88 THR A C 1
ATOM 694 O O . THR A 1 88 ? 30.977 6.252 -19.757 1.00 74.12 88 THR A O 1
ATOM 697 N N . THR A 1 89 ? 29.067 7.403 -19.963 1.00 73.06 89 THR A N 1
ATOM 698 C CA . THR A 1 89 ? 28.445 6.498 -20.943 1.00 73.06 89 THR A CA 1
ATOM 699 C C . THR A 1 89 ? 29.048 6.673 -22.337 1.00 73.06 89 THR A C 1
ATOM 701 O O . THR A 1 89 ? 28.984 7.760 -22.912 1.00 73.06 89 THR A O 1
ATOM 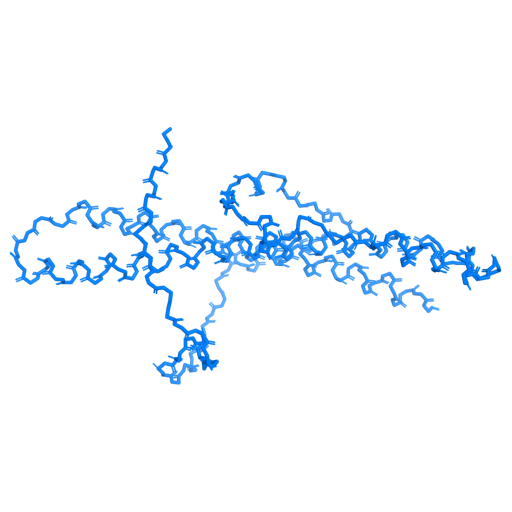704 N N . LEU A 1 90 ? 29.604 5.596 -22.899 1.00 69.38 90 LEU A N 1
ATOM 705 C CA . LEU A 1 90 ? 30.075 5.551 -24.284 1.00 69.38 90 LEU A CA 1
ATOM 706 C C . LEU A 1 90 ? 28.880 5.490 -25.251 1.00 69.38 90 LEU A C 1
ATOM 708 O O . LEU A 1 90 ? 27.889 4.809 -24.996 1.00 69.38 90 LEU A O 1
ATOM 712 N N . ALA A 1 91 ? 28.969 6.204 -26.376 1.00 62.19 91 ALA A N 1
ATOM 713 C CA . ALA A 1 91 ? 27.853 6.368 -27.315 1.00 62.19 91 ALA A CA 1
ATOM 714 C C . ALA A 1 91 ? 27.401 5.058 -27.995 1.00 62.19 91 ALA A C 1
ATOM 716 O O . ALA A 1 91 ? 26.235 4.944 -28.370 1.00 62.19 91 ALA A O 1
ATOM 717 N N . GLU A 1 92 ? 28.291 4.070 -28.132 1.00 59.06 92 GLU A N 1
ATOM 718 C CA . GLU A 1 92 ? 27.972 2.754 -28.710 1.00 59.06 92 GLU A CA 1
ATOM 719 C C . GLU A 1 92 ? 27.157 1.865 -27.748 1.00 59.06 92 GLU A C 1
ATOM 721 O O . GLU A 1 92 ? 26.304 1.104 -28.202 1.00 59.06 92 GLU A O 1
ATOM 726 N N . ASP A 1 93 ? 27.317 2.034 -26.430 1.00 54.59 93 ASP A N 1
ATOM 727 C CA . ASP A 1 93 ? 26.563 1.292 -25.406 1.00 54.59 93 ASP A CA 1
ATOM 728 C C . ASP A 1 93 ? 25.144 1.853 -25.190 1.00 54.59 93 ASP A C 1
ATOM 730 O O . ASP A 1 93 ? 24.244 1.148 -24.730 1.00 54.59 93 ASP A O 1
ATOM 734 N N . ALA A 1 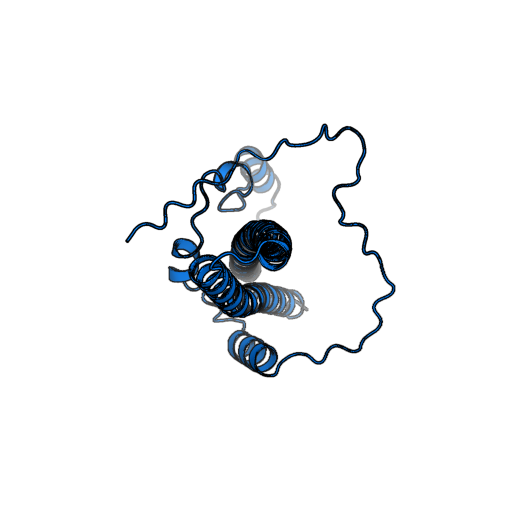94 ? 24.916 3.124 -25.539 1.00 56.75 94 ALA A N 1
ATOM 735 C CA . ALA A 1 94 ? 23.674 3.841 -25.245 1.00 56.75 94 ALA A CA 1
ATOM 736 C C . ALA A 1 94 ? 22.489 3.459 -26.156 1.00 56.75 94 ALA A C 1
ATOM 738 O O . ALA A 1 94 ? 21.335 3.598 -25.757 1.00 56.75 94 ALA A O 1
ATOM 739 N N . VAL A 1 95 ? 22.739 2.988 -27.383 1.00 56.56 95 VAL A N 1
ATOM 740 C CA . VAL A 1 95 ? 21.685 2.805 -28.406 1.00 56.56 95 VAL A CA 1
ATOM 741 C C . VAL A 1 95 ? 20.956 1.460 -28.279 1.00 56.56 95 VAL A C 1
ATOM 743 O O . VAL A 1 95 ? 19.792 1.349 -28.660 1.00 56.56 95 VAL A O 1
ATOM 746 N N . ILE A 1 96 ? 21.607 0.438 -27.718 1.00 56.06 96 ILE A N 1
ATOM 747 C CA . ILE A 1 96 ? 21.101 -0.946 -27.728 1.00 56.06 96 ILE A CA 1
ATOM 748 C C . ILE A 1 96 ? 20.057 -1.191 -26.615 1.00 56.06 96 ILE A C 1
ATOM 750 O O . ILE A 1 96 ? 19.200 -2.062 -26.757 1.00 56.06 96 ILE A O 1
ATOM 754 N N . TRP A 1 97 ? 20.048 -0.382 -25.547 1.00 62.91 97 TRP A N 1
ATOM 755 C CA . TRP A 1 97 ? 19.300 -0.685 -24.310 1.00 62.91 97 TRP A CA 1
ATOM 756 C C . TRP A 1 97 ? 18.243 0.356 -23.906 1.00 62.91 97 TRP A C 1
ATOM 758 O O . TRP A 1 97 ? 17.387 0.086 -23.063 1.00 62.91 97 TRP A O 1
ATOM 768 N N . ASP A 1 98 ? 18.200 1.499 -24.594 1.00 70.19 98 ASP A N 1
ATOM 769 C CA . ASP A 1 98 ? 17.404 2.674 -24.213 1.00 70.19 98 ASP A CA 1
ATOM 770 C C . ASP A 1 98 ? 15.881 2.410 -24.144 1.00 70.19 98 ASP A C 1
ATOM 772 O O . ASP A 1 98 ? 15.161 3.016 -23.352 1.00 70.19 98 ASP A O 1
ATOM 776 N N . SER A 1 99 ? 15.346 1.475 -24.940 1.00 77.81 99 SER A N 1
ATOM 777 C CA . SER A 1 99 ? 13.902 1.174 -24.926 1.00 77.81 99 SER A CA 1
ATOM 778 C C . SER A 1 99 ? 13.465 0.268 -23.767 1.00 77.81 99 SER A C 1
ATOM 780 O O . SER A 1 99 ? 12.371 0.453 -23.225 1.00 77.81 99 SER A O 1
ATOM 782 N N . VAL A 1 100 ? 14.303 -0.697 -23.375 1.00 81.69 100 VAL A N 1
ATOM 783 C CA . VAL A 1 100 ? 14.032 -1.614 -22.258 1.00 81.69 100 VAL A CA 1
ATOM 784 C C . VAL A 1 100 ? 14.284 -0.892 -20.942 1.00 81.69 100 VAL A C 1
ATOM 786 O O . VAL A 1 100 ? 13.427 -0.941 -20.061 1.00 81.69 100 VAL A O 1
ATOM 789 N N . ASP A 1 101 ? 15.372 -0.128 -20.850 1.00 83.06 101 ASP A N 1
ATOM 790 C CA . ASP A 1 101 ? 15.705 0.662 -19.663 1.00 83.06 101 ASP A CA 1
ATOM 791 C C . ASP A 1 101 ? 14.613 1.695 -19.355 1.00 83.06 101 ASP A C 1
ATOM 793 O O . ASP A 1 101 ? 14.182 1.819 -18.208 1.00 83.06 101 ASP A O 1
ATOM 797 N N . LYS A 1 102 ? 14.049 2.352 -20.381 1.00 84.31 102 LYS A N 1
ATOM 798 C CA . LYS A 1 102 ? 12.878 3.234 -20.214 1.00 84.31 102 LYS A CA 1
ATOM 799 C C . LYS A 1 102 ? 11.648 2.498 -19.687 1.00 84.31 102 LYS A C 1
ATOM 801 O O . LYS A 1 102 ? 10.938 3.034 -18.837 1.00 84.31 102 LYS A O 1
ATOM 806 N N . LYS A 1 103 ? 11.358 1.287 -20.176 1.00 86.00 103 LYS A N 1
ATOM 807 C CA . LYS A 1 103 ? 10.225 0.489 -19.670 1.00 86.00 103 LYS A CA 1
ATOM 808 C C . LYS A 1 103 ? 10.448 0.083 -18.215 1.00 86.00 103 LYS A C 1
ATOM 810 O O . LYS A 1 103 ? 9.532 0.219 -17.406 1.00 86.00 103 LYS A O 1
ATOM 815 N N . VAL A 1 104 ? 11.654 -0.376 -17.885 1.00 88.31 104 VAL A N 1
ATOM 816 C CA . VAL A 1 104 ? 12.045 -0.752 -16.523 1.00 88.31 104 VAL A CA 1
ATOM 817 C C . VAL A 1 104 ? 11.918 0.443 -15.578 1.00 88.31 104 VAL A C 1
ATOM 819 O O . VAL A 1 104 ? 11.257 0.314 -14.552 1.00 88.31 104 VAL A O 1
ATOM 822 N N . ASP A 1 105 ? 12.434 1.617 -15.947 1.00 87.31 105 ASP A N 1
ATOM 823 C CA . ASP A 1 105 ? 12.306 2.848 -15.155 1.00 87.31 105 ASP A CA 1
ATOM 824 C C . ASP A 1 105 ? 10.836 3.227 -14.897 1.00 87.31 105 ASP A C 1
ATOM 826 O O . ASP A 1 105 ? 10.450 3.526 -13.764 1.00 87.31 105 ASP A O 1
ATOM 830 N N . VAL A 1 106 ? 9.969 3.136 -15.913 1.00 88.25 106 VAL A N 1
ATOM 831 C CA . VAL A 1 106 ? 8.526 3.390 -15.749 1.00 88.25 106 VAL A CA 1
ATOM 832 C C . VAL A 1 106 ? 7.899 2.433 -14.733 1.00 88.25 106 VAL A C 1
ATOM 834 O O . VAL A 1 106 ? 7.124 2.871 -13.878 1.00 88.25 106 VAL A O 1
ATOM 837 N N . PHE A 1 107 ? 8.210 1.137 -14.796 1.00 90.56 107 PHE A N 1
ATOM 838 C CA . PHE A 1 107 ? 7.665 0.168 -13.844 1.00 90.56 107 PHE A CA 1
ATOM 839 C C . PHE A 1 107 ? 8.268 0.310 -12.442 1.00 90.56 107 PHE A C 1
ATOM 841 O O . PHE A 1 107 ? 7.529 0.195 -11.467 1.00 90.56 107 PHE A O 1
ATOM 848 N N . LEU A 1 108 ? 9.551 0.655 -12.314 1.00 89.88 108 LEU A N 1
ATOM 849 C CA . LEU A 1 108 ? 10.172 0.963 -11.022 1.00 89.88 108 LEU A CA 1
ATOM 850 C C . LEU A 1 108 ? 9.517 2.181 -10.362 1.00 89.88 108 LEU A C 1
ATOM 852 O O . LEU A 1 108 ? 9.196 2.134 -9.177 1.00 89.88 108 LEU A O 1
ATOM 856 N N . LYS A 1 109 ? 9.210 3.234 -11.127 1.00 88.06 109 LYS A N 1
ATOM 857 C CA . LYS A 1 109 ? 8.453 4.397 -10.629 1.00 88.06 109 LYS A CA 1
ATOM 858 C C . LYS A 1 109 ? 7.043 4.023 -10.172 1.00 88.06 109 LYS A C 1
ATOM 860 O O . LYS A 1 109 ? 6.581 4.523 -9.148 1.00 88.06 109 LYS A O 1
ATOM 865 N N . LYS A 1 110 ? 6.355 3.133 -10.897 1.00 88.50 110 LYS A N 1
ATOM 866 C CA . LYS A 1 110 ? 5.040 2.610 -10.479 1.00 88.50 110 LYS A CA 1
ATOM 867 C C . LYS A 1 110 ? 5.136 1.773 -9.204 1.00 88.50 110 LYS A C 1
ATOM 869 O O . LYS A 1 110 ? 4.296 1.943 -8.325 1.00 88.50 110 LYS A O 1
ATOM 874 N N . SER A 1 111 ? 6.153 0.917 -9.100 1.00 91.00 111 SER A N 1
ATOM 875 C CA . SER A 1 111 ? 6.423 0.118 -7.903 1.00 91.00 111 SER A CA 1
ATOM 876 C C . SER A 1 111 ? 6.676 1.020 -6.699 1.00 91.00 111 SER A C 1
ATOM 878 O O . SER A 1 111 ? 5.983 0.908 -5.692 1.00 91.00 111 SER A O 1
ATOM 880 N N . TYR A 1 112 ? 7.559 2.011 -6.852 1.00 89.00 112 TYR A N 1
ATOM 881 C CA . TYR A 1 112 ? 7.819 3.016 -5.828 1.00 89.00 112 TYR A CA 1
ATOM 882 C C . TYR A 1 112 ? 6.541 3.727 -5.388 1.00 89.00 112 TYR A C 1
ATOM 884 O O . TYR A 1 112 ? 6.266 3.799 -4.197 1.00 89.00 112 TYR A O 1
ATOM 892 N N . ALA A 1 113 ? 5.723 4.205 -6.328 1.00 86.12 113 ALA A N 1
ATOM 893 C CA . ALA A 1 113 ? 4.479 4.890 -5.997 1.00 86.12 113 ALA A CA 1
ATOM 894 C C . ALA A 1 113 ? 3.476 3.971 -5.268 1.00 86.12 113 ALA A C 1
ATOM 896 O O . ALA A 1 113 ? 2.789 4.424 -4.352 1.00 86.12 113 ALA A O 1
ATOM 897 N N . GLY A 1 114 ? 3.398 2.690 -5.651 1.00 89.25 114 GLY A N 1
ATOM 898 C CA . GLY A 1 114 ? 2.573 1.674 -4.987 1.00 89.25 114 GLY A CA 1
ATOM 899 C C . GLY A 1 114 ? 3.022 1.413 -3.552 1.00 89.25 114 GLY A C 1
ATOM 900 O O . GLY A 1 114 ? 2.217 1.517 -2.628 1.00 89.25 114 GLY A O 1
ATOM 901 N N . THR A 1 115 ? 4.319 1.178 -3.351 1.00 90.12 115 THR A N 1
ATOM 902 C CA . THR A 1 115 ? 4.923 0.982 -2.026 1.00 90.12 115 THR A CA 1
ATOM 903 C C . THR A 1 115 ? 4.790 2.230 -1.163 1.00 90.12 115 THR A C 1
ATOM 905 O O . THR A 1 115 ? 4.420 2.143 0.005 1.00 90.12 115 THR A O 1
ATOM 908 N N . HIS A 1 116 ? 5.028 3.406 -1.745 1.00 87.81 116 HIS A N 1
ATOM 909 C CA . HIS A 1 116 ? 4.854 4.690 -1.080 1.00 87.81 116 HIS A CA 1
ATOM 910 C C . HIS A 1 116 ? 3.420 4.835 -0.580 1.00 87.81 116 HIS A C 1
ATOM 912 O O . HIS A 1 116 ? 3.216 5.128 0.593 1.00 87.81 116 HIS A O 1
ATOM 918 N N . LEU A 1 117 ? 2.424 4.566 -1.435 1.00 87.50 117 LEU A N 1
ATOM 919 C CA . LEU A 1 117 ? 1.015 4.569 -1.053 1.00 87.50 117 LEU A CA 1
ATOM 920 C C . LEU A 1 117 ? 0.734 3.571 0.077 1.00 87.50 117 LEU A C 1
ATOM 922 O O . LEU A 1 117 ? 0.154 3.979 1.079 1.00 87.50 117 LEU A O 1
ATOM 926 N N . ALA A 1 118 ? 1.173 2.316 -0.047 1.00 90.50 118 ALA A N 1
ATOM 927 C CA . ALA A 1 118 ? 0.998 1.293 0.986 1.00 90.50 118 ALA A CA 1
ATOM 928 C C . ALA A 1 118 ? 1.566 1.747 2.339 1.00 90.50 118 ALA A C 1
ATOM 930 O O . ALA A 1 118 ? 0.912 1.583 3.368 1.00 90.50 118 ALA A O 1
ATOM 931 N N . LEU A 1 119 ? 2.727 2.408 2.331 1.00 89.12 119 LEU A N 1
ATOM 932 C CA . LEU A 1 119 ? 3.337 2.966 3.531 1.00 89.12 119 LEU A CA 1
ATOM 933 C C . LEU A 1 119 ? 2.500 4.102 4.136 1.00 89.12 119 LEU A C 1
ATOM 935 O O . LEU A 1 119 ? 2.291 4.096 5.346 1.00 89.12 119 LEU A O 1
ATOM 939 N N . ARG A 1 120 ? 1.934 5.022 3.332 1.00 86.75 120 ARG A N 1
ATOM 940 C CA . ARG A 1 120 ? 1.008 6.055 3.862 1.00 86.75 120 ARG A CA 1
ATOM 941 C C . ARG A 1 120 ? -0.173 5.399 4.565 1.00 86.75 120 ARG A C 1
ATOM 943 O O . ARG A 1 120 ? -0.532 5.801 5.667 1.00 86.75 120 ARG A O 1
ATOM 950 N N . ILE A 1 121 ? -0.771 4.394 3.927 1.00 89.44 121 ILE A N 1
ATOM 951 C CA . ILE A 1 121 ? -1.933 3.684 4.467 1.00 89.44 121 ILE A CA 1
ATOM 952 C C . ILE A 1 121 ? -1.556 2.958 5.762 1.00 89.44 121 ILE A C 1
ATOM 954 O O . ILE A 1 121 ? -2.298 3.038 6.737 1.00 89.44 121 ILE A O 1
ATOM 958 N N . GLY A 1 122 ? -0.389 2.310 5.795 1.00 89.62 122 GLY A N 1
ATOM 959 C CA . GLY A 1 122 ? 0.141 1.636 6.978 1.00 89.62 122 GLY A CA 1
ATOM 960 C C . GLY A 1 122 ? 0.391 2.590 8.146 1.00 89.62 122 GLY A C 1
ATOM 961 O O . GLY A 1 122 ? 0.003 2.279 9.271 1.00 89.62 122 GLY A O 1
ATOM 962 N N . ILE A 1 123 ? 0.957 3.775 7.892 1.00 87.75 123 ILE A N 1
ATOM 963 C CA . ILE A 1 123 ? 1.149 4.811 8.920 1.00 87.75 123 ILE A CA 1
ATOM 964 C C . ILE A 1 123 ? -0.207 5.245 9.488 1.00 87.75 123 ILE A C 1
ATOM 966 O O . ILE A 1 123 ? -0.397 5.191 10.700 1.00 87.75 123 ILE A O 1
ATOM 970 N N . TYR A 1 124 ? -1.185 5.569 8.633 1.00 86.19 124 TYR A N 1
ATOM 971 C CA . TYR A 1 124 ? -2.550 5.885 9.076 1.00 86.19 124 TYR A CA 1
ATOM 972 C C . TYR A 1 124 ? -3.182 4.772 9.905 1.00 86.19 124 TYR A C 1
ATOM 974 O O . TYR A 1 124 ? -3.763 5.037 10.957 1.00 86.19 124 TYR A O 1
ATOM 982 N N . GLY A 1 125 ? -3.091 3.533 9.420 1.00 89.81 125 GLY A N 1
ATOM 983 C CA . GLY A 1 125 ? -3.631 2.367 10.109 1.00 89.81 125 GLY A CA 1
ATOM 984 C C . GLY A 1 125 ? -2.988 2.192 11.478 1.00 89.81 125 GLY A C 1
ATOM 985 O O . GLY A 1 125 ? -3.686 1.945 12.456 1.00 89.81 125 GLY A O 1
ATOM 986 N N . THR A 1 126 ? -1.680 2.419 11.576 1.00 89.44 126 THR A N 1
ATOM 987 C CA . THR A 1 126 ? -0.947 2.364 12.844 1.00 89.44 126 THR A CA 1
ATOM 988 C C . THR A 1 126 ? -1.414 3.460 13.800 1.00 89.44 126 THR A C 1
ATOM 990 O O . THR A 1 126 ? -1.732 3.153 14.946 1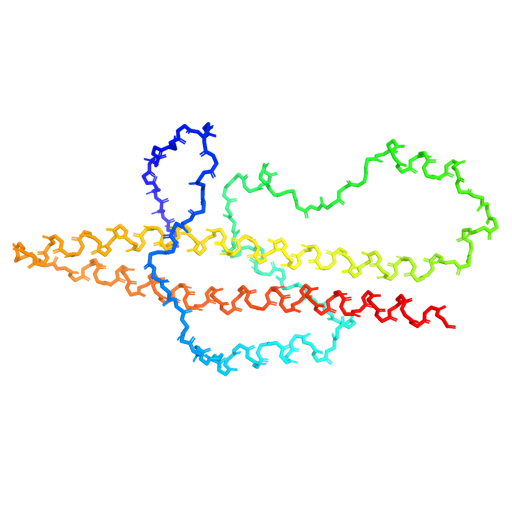.00 89.44 126 THR A O 1
ATOM 993 N N . SER A 1 127 ? -1.542 4.710 13.343 1.00 88.06 127 SER A N 1
ATOM 994 C CA . SER A 1 127 ? -2.044 5.819 14.168 1.00 88.06 127 SER A CA 1
ATOM 995 C C . SER A 1 127 ? -3.453 5.554 14.706 1.00 88.06 127 SER A C 1
ATOM 997 O O . SER A 1 127 ? -3.702 5.736 15.896 1.00 88.06 127 SER A O 1
ATOM 999 N N . VAL A 1 128 ? -4.368 5.067 13.860 1.00 89.75 128 VAL A N 1
ATOM 1000 C CA . VAL A 1 128 ?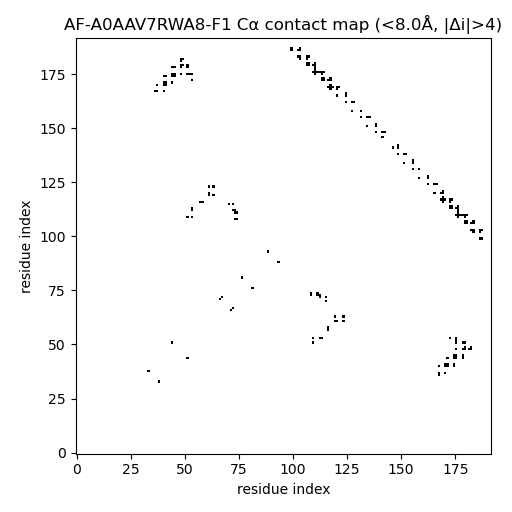 -5.731 4.718 14.293 1.00 89.75 128 VAL A CA 1
ATOM 1001 C C . VAL A 1 128 ? -5.730 3.510 15.227 1.00 89.75 128 VAL A C 1
ATOM 1003 O O . VAL A 1 128 ? -6.478 3.504 16.194 1.00 89.75 128 VAL A O 1
ATOM 1006 N N . THR A 1 129 ? -4.859 2.524 15.007 1.00 91.44 129 THR A N 1
ATOM 1007 C CA . THR A 1 129 ? -4.728 1.361 15.901 1.00 91.44 129 THR A CA 1
ATOM 1008 C C . THR A 1 129 ? -4.239 1.768 17.293 1.00 91.44 129 THR A C 1
ATOM 1010 O O . THR A 1 129 ? -4.733 1.249 18.290 1.00 91.44 129 THR A O 1
ATOM 1013 N N . GLN A 1 130 ? -3.306 2.722 17.387 1.00 89.56 130 GLN A N 1
ATOM 1014 C CA . GLN A 1 130 ? -2.861 3.263 18.677 1.00 89.56 130 GLN A CA 1
ATOM 1015 C C . GLN A 1 130 ? -3.985 4.031 19.389 1.00 89.56 130 GLN A C 1
ATOM 1017 O O . GLN A 1 130 ? -4.175 3.847 20.591 1.00 89.56 130 GLN A O 1
ATOM 1022 N N . SER A 1 131 ? -4.776 4.822 18.651 1.00 88.75 131 SER A N 1
ATOM 1023 C CA . SER A 1 131 ? -5.977 5.470 19.200 1.00 88.75 131 SER A CA 1
ATOM 1024 C C . SER A 1 131 ? -6.981 4.436 19.708 1.00 88.75 131 SER A C 1
ATOM 1026 O O . SER A 1 131 ? -7.394 4.510 20.858 1.00 88.75 131 SER A O 1
ATOM 1028 N N . LEU A 1 132 ? -7.288 3.417 18.901 1.00 92.00 132 LEU A N 1
ATOM 1029 C CA . LEU A 1 132 ? -8.203 2.333 19.256 1.00 92.00 132 LEU A CA 1
ATOM 1030 C C . LEU A 1 132 ? -7.751 1.596 20.523 1.00 92.00 132 LEU A C 1
ATOM 1032 O O . LEU A 1 132 ? -8.570 1.270 21.377 1.00 92.00 132 LEU A O 1
ATOM 1036 N N . LEU A 1 133 ? -6.447 1.357 20.689 1.00 90.19 133 LEU A N 1
ATOM 1037 C CA . LEU A 1 133 ? -5.912 0.756 21.910 1.00 90.19 133 LEU A CA 1
ATOM 1038 C C . LEU A 1 133 ? -6.135 1.651 23.140 1.00 90.19 133 LEU A C 1
ATOM 1040 O O . LEU A 1 133 ? -6.437 1.140 24.218 1.00 90.19 133 LEU A O 1
ATOM 1044 N N . SER A 1 134 ? -5.980 2.970 22.996 1.00 88.81 134 SER A N 1
ATOM 1045 C CA . SER A 1 134 ? -6.286 3.935 24.058 1.00 88.81 134 SER A CA 1
ATOM 1046 C C . SER A 1 134 ? -7.780 3.947 24.390 1.00 88.81 134 SER A C 1
ATOM 1048 O O . SER A 1 134 ? -8.150 3.866 25.561 1.00 88.81 134 SER A O 1
ATOM 1050 N N . ASP A 1 135 ? -8.633 3.960 23.368 1.00 88.12 135 ASP A N 1
ATOM 1051 C CA . ASP A 1 135 ? -10.091 3.994 23.507 1.00 88.12 135 ASP A CA 1
ATOM 1052 C C . ASP A 1 135 ? -10.630 2.700 24.138 1.00 88.12 135 ASP A C 1
ATOM 1054 O O . ASP A 1 135 ? -11.491 2.749 25.014 1.00 88.12 135 ASP A O 1
ATOM 1058 N N . LEU A 1 136 ? -10.059 1.539 23.799 1.00 89.38 136 LEU A N 1
ATOM 1059 C CA . LEU A 1 136 ? -10.377 0.258 24.442 1.00 89.38 136 LEU A CA 1
ATOM 1060 C C . LEU A 1 136 ? -9.947 0.215 25.915 1.00 89.38 136 LEU A C 1
ATOM 1062 O O . LEU A 1 136 ? -10.674 -0.319 26.754 1.00 89.38 136 LEU A O 1
ATOM 1066 N N . LYS A 1 137 ? -8.786 0.788 26.260 1.00 87.94 137 LYS A N 1
ATOM 1067 C CA . LYS A 1 137 ? -8.361 0.922 27.666 1.00 87.94 137 LYS A CA 1
ATOM 1068 C C . LYS A 1 137 ? -9.301 1.843 28.440 1.00 87.94 137 LYS A C 1
ATOM 1070 O O . LYS A 1 137 ? -9.660 1.525 29.571 1.00 87.94 137 LYS A O 1
ATOM 1075 N N . ALA A 1 138 ? -9.715 2.956 27.832 1.00 85.62 138 ALA A N 1
ATOM 1076 C CA . ALA A 1 138 ? -10.700 3.857 28.414 1.00 85.62 138 ALA A CA 1
ATOM 1077 C C . ALA A 1 138 ? -12.039 3.138 28.627 1.00 85.62 138 ALA A C 1
ATOM 1079 O O . ALA A 1 138 ? -12.579 3.196 29.726 1.00 85.62 138 ALA A O 1
ATOM 1080 N N . LEU A 1 139 ? -12.517 2.382 27.633 1.00 86.62 139 LEU A N 1
ATOM 1081 C CA . LEU A 1 139 ? -13.753 1.604 27.723 1.00 86.62 139 LEU A CA 1
ATOM 1082 C C . LEU A 1 139 ? -13.721 0.630 28.906 1.00 86.62 139 LEU A C 1
ATOM 1084 O O . LEU A 1 139 ? -14.678 0.576 29.676 1.00 86.62 139 LEU A O 1
ATOM 1088 N N . ASN A 1 140 ? -12.607 -0.082 29.092 1.00 83.81 140 ASN A N 1
ATOM 1089 C CA . ASN A 1 140 ? -12.448 -1.019 30.202 1.00 83.81 140 ASN A CA 1
ATOM 1090 C C . ASN A 1 140 ? -12.587 -0.325 31.572 1.00 83.81 140 ASN A C 1
ATOM 1092 O O . ASN A 1 140 ? -13.263 -0.842 32.453 1.00 83.81 140 ASN A O 1
ATOM 1096 N N . ASN A 1 141 ? -12.039 0.886 31.720 1.00 80.75 141 ASN A N 1
ATOM 1097 C CA . ASN A 1 141 ? -12.157 1.671 32.956 1.00 80.75 141 ASN A CA 1
ATOM 1098 C C . ASN A 1 141 ? -13.588 2.186 33.212 1.00 80.75 141 ASN A C 1
ATOM 1100 O O . ASN A 1 141 ? -13.976 2.381 34.362 1.00 80.75 141 ASN A O 1
ATOM 1104 N N . VAL A 1 142 ? -14.371 2.447 32.157 1.00 79.69 142 VAL A N 1
ATOM 1105 C CA . VAL A 1 142 ? -15.753 2.950 32.272 1.00 79.69 142 VAL A CA 1
ATOM 1106 C C . VAL A 1 142 ? -16.737 1.819 32.598 1.00 79.69 142 VAL A C 1
ATOM 1108 O O . VAL A 1 142 ? -17.674 2.030 33.373 1.00 79.69 142 VAL A O 1
ATOM 1111 N N . LEU A 1 143 ? -16.499 0.606 32.081 1.00 72.38 143 LEU A N 1
ATOM 1112 C CA . LEU A 1 143 ? -17.279 -0.595 32.413 1.00 72.38 143 LEU A CA 1
ATOM 1113 C C . LEU A 1 143 ? -17.241 -0.933 33.912 1.00 72.38 143 LEU A C 1
ATOM 1115 O O . LEU A 1 143 ? -18.253 -1.370 34.457 1.00 72.38 143 LEU A O 1
ATOM 1119 N N . ASP A 1 144 ? -16.128 -0.648 34.587 1.00 71.31 144 ASP A N 1
ATOM 1120 C CA . ASP A 1 144 ? -15.994 -0.815 36.040 1.00 71.31 144 ASP A CA 1
ATOM 1121 C C . ASP A 1 144 ? -16.789 0.240 36.850 1.00 71.31 144 ASP A C 1
ATOM 1123 O O . ASP A 1 144 ? -17.018 0.064 38.048 1.00 71.31 144 ASP A O 1
ATOM 1127 N N . GLY A 1 145 ? -17.231 1.337 36.214 1.00 63.28 145 GLY A N 1
ATOM 1128 C CA . GLY A 1 145 ? -17.772 2.539 36.866 1.00 63.28 145 GLY A CA 1
ATOM 1129 C C . GLY A 1 145 ? -19.267 2.838 36.665 1.00 63.28 145 GLY A C 1
ATOM 1130 O O . GLY A 1 145 ? -19.748 3.834 37.203 1.00 63.28 145 GLY A O 1
ATOM 1131 N N . SER A 1 146 ? -20.028 2.008 35.938 1.00 57.12 146 SER A N 1
ATOM 1132 C CA . SER A 1 146 ? -21.478 2.181 35.657 1.00 57.12 146 SER A CA 1
ATOM 1133 C C . SER A 1 146 ? -21.887 3.448 34.872 1.00 57.12 146 SER A C 1
ATOM 1135 O O . SER A 1 146 ? -22.957 4.014 35.093 1.00 57.12 146 SER A O 1
ATOM 1137 N N . LEU A 1 147 ? -21.048 3.900 33.939 1.00 66.19 147 LEU A N 1
ATOM 1138 C CA . LEU A 1 147 ? -21.305 5.065 33.076 1.00 66.19 147 LEU A CA 1
ATOM 1139 C C . LEU A 1 147 ? -21.779 4.649 31.670 1.00 66.19 147 LEU A C 1
ATOM 1141 O O . LEU A 1 147 ? -21.520 3.534 31.221 1.00 66.19 147 LEU A O 1
ATOM 1145 N N . ASP A 1 148 ? -22.481 5.553 30.977 1.00 74.56 148 ASP A N 1
ATOM 1146 C CA . ASP A 1 148 ? -22.930 5.352 29.593 1.00 74.56 148 ASP A CA 1
ATOM 1147 C C . ASP A 1 148 ? -21.731 5.360 28.627 1.00 74.56 148 ASP A C 1
ATOM 1149 O O . ASP A 1 148 ? -21.031 6.364 28.489 1.00 74.56 148 ASP A O 1
ATOM 1153 N N . CYS A 1 149 ? -21.492 4.222 27.970 1.00 82.75 149 CYS A N 1
ATOM 1154 C CA . CYS A 1 149 ? -20.394 4.015 27.022 1.00 82.75 149 CYS A CA 1
ATOM 1155 C C . CYS A 1 149 ? -20.828 4.127 25.552 1.00 82.75 149 CYS A C 1
ATOM 1157 O O . CYS A 1 149 ? -20.028 3.803 24.672 1.00 82.75 149 CYS A O 1
ATOM 1159 N N . SER A 1 150 ? -22.075 4.517 25.256 1.00 84.06 150 SER A N 1
ATOM 1160 C CA . SER A 1 150 ? -22.619 4.445 23.892 1.00 84.06 150 SER A CA 1
ATOM 1161 C C . SER A 1 150 ? -21.772 5.220 22.878 1.00 84.06 150 SER A C 1
ATOM 1163 O O . SER A 1 150 ? -21.484 4.705 21.799 1.00 84.06 150 SER A O 1
ATOM 1165 N N . GLU A 1 151 ? -21.327 6.432 23.216 1.00 85.44 151 GLU A N 1
ATOM 1166 C CA . GLU A 1 151 ? -20.511 7.253 22.310 1.00 85.44 151 GLU A CA 1
ATOM 1167 C C . GLU A 1 151 ? -19.132 6.625 22.051 1.00 85.44 151 GLU A C 1
ATOM 1169 O O . GLU A 1 151 ? -18.683 6.555 20.905 1.00 85.44 151 GLU A O 1
ATOM 1174 N N . LEU A 1 152 ? -18.490 6.085 23.091 1.00 86.88 152 LEU A N 1
ATOM 1175 C CA . LEU A 1 152 ? -17.185 5.431 22.980 1.00 86.88 152 LEU A CA 1
ATOM 1176 C C . LEU A 1 152 ? -17.260 4.140 22.153 1.00 86.88 152 LEU A C 1
ATOM 1178 O O . LEU A 1 152 ? -16.396 3.895 21.315 1.00 86.88 152 LEU A O 1
ATOM 1182 N N . MET A 1 153 ? -18.325 3.352 22.326 1.00 87.50 153 MET A N 1
ATOM 1183 C CA . MET A 1 153 ? -18.581 2.165 21.507 1.00 87.50 153 MET A CA 1
ATOM 1184 C C . MET A 1 153 ? -18.773 2.529 20.033 1.00 87.50 153 MET A C 1
ATOM 1186 O O . MET A 1 153 ? -18.133 1.923 19.177 1.00 87.50 153 MET A O 1
ATOM 1190 N N . THR A 1 154 ? -19.563 3.566 19.725 1.00 90.00 154 THR A N 1
ATOM 1191 C CA . THR A 1 154 ? -19.732 4.016 18.330 1.00 90.00 154 THR A CA 1
ATOM 1192 C C . THR A 1 154 ? -18.433 4.536 17.711 1.00 90.00 154 THR A C 1
ATOM 1194 O O . THR A 1 154 ? -18.195 4.357 16.514 1.00 90.00 154 THR A O 1
ATOM 1197 N N . LEU A 1 155 ? -17.558 5.160 18.509 1.00 89.81 155 LEU A N 1
ATOM 1198 C CA . LEU A 1 155 ? -16.237 5.587 18.052 1.00 89.81 155 LEU A CA 1
ATOM 1199 C C . LEU A 1 155 ? -15.350 4.382 17.712 1.00 89.81 155 LEU A C 1
ATOM 1201 O O . LEU A 1 155 ? -14.744 4.361 16.640 1.00 89.81 155 LEU A O 1
ATOM 1205 N N . ILE A 1 156 ? -15.315 3.376 18.590 1.00 92.19 156 ILE A N 1
ATOM 1206 C CA . ILE A 1 156 ? -14.558 2.132 18.400 1.00 92.19 156 ILE A CA 1
ATOM 1207 C C . ILE A 1 156 ? -15.047 1.378 17.159 1.00 92.19 156 ILE A C 1
ATOM 1209 O O . ILE A 1 156 ? -14.232 0.991 16.323 1.00 92.19 156 ILE A O 1
ATOM 1213 N N . GLU A 1 157 ? -16.361 1.217 16.989 1.00 92.62 157 GLU A N 1
ATOM 1214 C CA . GLU A 1 157 ? -16.950 0.579 15.803 1.00 92.62 157 GLU A CA 1
ATOM 1215 C C . GLU A 1 157 ? -16.490 1.273 14.520 1.00 92.62 157 GLU A C 1
ATOM 1217 O O . GLU A 1 157 ? -15.978 0.629 13.604 1.00 92.62 157 GLU A O 1
ATOM 1222 N N . ARG A 1 158 ? -16.555 2.607 14.490 1.00 90.94 158 ARG A N 1
ATOM 1223 C CA . ARG A 1 158 ? -16.113 3.396 13.339 1.00 90.94 158 ARG A CA 1
ATOM 1224 C C . ARG A 1 158 ? -14.614 3.260 13.063 1.00 90.94 158 ARG A C 1
ATOM 1226 O O . ARG A 1 158 ? -14.203 3.254 11.902 1.00 90.94 158 ARG A O 1
ATOM 1233 N N . GLN A 1 159 ? -13.784 3.181 14.101 1.00 91.19 159 GLN A N 1
ATOM 1234 C CA . GLN A 1 159 ? -12.345 2.949 13.949 1.00 91.19 159 GLN A CA 1
ATOM 1235 C C . GLN A 1 159 ? -12.060 1.552 13.388 1.00 91.19 159 GLN A C 1
ATOM 1237 O O . GLN A 1 159 ? -11.196 1.412 12.523 1.00 91.19 159 GLN A O 1
ATOM 1242 N N . VAL A 1 160 ? -12.798 0.530 13.827 1.00 93.75 160 VAL A N 1
ATOM 1243 C CA . VAL A 1 160 ? -12.671 -0.846 13.326 1.00 93.75 160 VAL A CA 1
ATOM 1244 C C . VAL A 1 160 ? -13.126 -0.950 11.870 1.00 93.75 160 VAL A C 1
ATOM 1246 O O . VAL A 1 160 ? -12.404 -1.525 11.055 1.00 93.75 160 VAL A O 1
ATOM 1249 N N . GLU A 1 161 ? -14.268 -0.357 11.513 1.00 92.25 161 GLU A N 1
ATOM 1250 C CA . GLU A 1 161 ? -14.736 -0.274 10.121 1.00 92.25 161 GLU A CA 1
ATOM 1251 C C . GLU A 1 161 ? -13.695 0.405 9.231 1.00 92.25 161 GLU A C 1
ATOM 1253 O O . GLU A 1 161 ? -13.317 -0.126 8.185 1.00 92.25 161 GLU A O 1
ATOM 1258 N N . PHE A 1 162 ? -13.155 1.537 9.695 1.00 89.75 162 PHE A N 1
ATOM 1259 C CA . PHE A 1 162 ? -12.072 2.221 9.006 1.00 89.75 162 PHE A CA 1
ATOM 1260 C C . PHE A 1 162 ? -10.867 1.292 8.815 1.00 89.75 162 PHE A C 1
ATOM 1262 O O . PHE A 1 162 ? -10.419 1.114 7.688 1.00 89.75 162 PHE A O 1
ATOM 1269 N N . LEU A 1 163 ? -10.351 0.650 9.867 1.00 91.94 163 LEU A N 1
ATOM 1270 C CA . LEU A 1 163 ? -9.201 -0.259 9.761 1.00 91.94 163 LEU A CA 1
ATOM 1271 C C . LEU A 1 163 ? -9.459 -1.435 8.804 1.00 91.94 163 LEU A C 1
ATOM 1273 O O . LEU A 1 163 ? -8.552 -1.824 8.064 1.00 91.94 163 LEU A O 1
ATOM 1277 N N . SER A 1 164 ? -10.688 -1.955 8.769 1.00 90.06 164 SER A N 1
ATOM 1278 C CA . SER A 1 164 ? -11.106 -3.008 7.841 1.00 90.06 164 SER A CA 1
ATOM 1279 C C . SER A 1 164 ? -10.980 -2.553 6.384 1.00 90.06 164 SER A C 1
ATOM 1281 O O . SER A 1 164 ? -10.250 -3.178 5.608 1.00 90.06 164 SER A O 1
ATOM 1283 N N . ASP A 1 165 ? -11.564 -1.405 6.028 1.00 89.19 165 ASP A N 1
ATOM 1284 C CA . ASP A 1 165 ? -11.453 -0.825 4.682 1.00 89.19 165 ASP A CA 1
ATOM 1285 C C . ASP A 1 165 ? -9.992 -0.541 4.309 1.00 89.19 165 ASP A C 1
ATOM 1287 O O . ASP A 1 165 ? -9.520 -0.842 3.208 1.00 89.19 165 ASP A O 1
ATOM 1291 N N . ARG A 1 166 ? -9.232 0.013 5.258 1.00 89.44 166 ARG A N 1
ATOM 1292 C CA . ARG A 1 166 ? -7.818 0.343 5.071 1.00 89.44 166 ARG A CA 1
ATOM 1293 C C . ARG A 1 166 ? -6.954 -0.887 4.830 1.00 89.44 166 ARG A C 1
ATOM 1295 O O . ARG A 1 166 ? -6.029 -0.803 4.027 1.00 89.44 166 ARG A O 1
ATOM 1302 N N . SER A 1 167 ? -7.244 -2.014 5.478 1.00 90.81 167 SER A N 1
ATOM 1303 C CA . SER A 1 167 ? -6.496 -3.259 5.273 1.00 90.81 167 SER A CA 1
ATOM 1304 C C . SER A 1 167 ? -6.565 -3.727 3.814 1.00 90.81 167 SER A C 1
ATOM 1306 O O . SER A 1 167 ? -5.549 -4.110 3.230 1.00 90.81 167 SER A O 1
ATOM 1308 N N . VAL A 1 168 ? -7.735 -3.589 3.181 1.00 91.12 168 VAL A N 1
ATOM 1309 C CA . VAL A 1 168 ? -7.939 -3.895 1.760 1.00 91.12 168 VAL A CA 1
ATOM 1310 C C . VAL A 1 168 ? -7.159 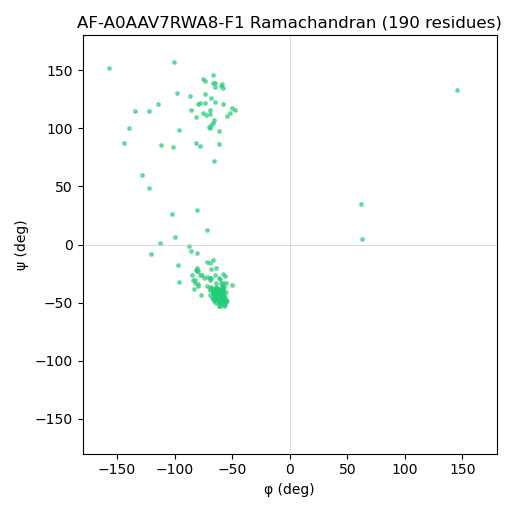-2.921 0.878 1.00 91.12 168 VAL A C 1
ATOM 1312 O O . VAL A 1 168 ? -6.515 -3.341 -0.085 1.00 91.12 168 VAL A O 1
ATOM 1315 N N . ASP A 1 169 ? -7.166 -1.633 1.222 1.00 90.81 169 ASP A N 1
ATOM 1316 C CA . ASP A 1 169 ? -6.429 -0.606 0.486 1.00 90.81 169 ASP A CA 1
ATOM 1317 C C . ASP A 1 169 ? -4.900 -0.814 0.559 1.00 90.81 169 ASP A C 1
ATOM 1319 O O . ASP A 1 169 ? -4.223 -0.641 -0.459 1.00 90.81 169 ASP A O 1
ATOM 1323 N N . VAL A 1 170 ? -4.350 -1.242 1.709 1.00 92.12 170 VAL A N 1
ATOM 1324 C CA . VAL A 1 170 ? -2.927 -1.632 1.837 1.00 92.12 170 VAL A CA 1
ATOM 1325 C C . VAL A 1 170 ? -2.618 -2.798 0.908 1.00 92.12 170 VAL A C 1
ATOM 1327 O O . VAL A 1 170 ? -1.694 -2.705 0.104 1.00 92.12 170 VAL A O 1
ATOM 1330 N N . VAL A 1 171 ? -3.399 -3.882 0.986 1.00 92.38 171 VAL A N 1
ATOM 1331 C CA . VAL A 1 171 ? -3.190 -5.078 0.152 1.00 92.38 171 VAL A CA 1
ATOM 1332 C C . VAL A 1 171 ? -3.246 -4.713 -1.327 1.00 92.38 171 VAL A C 1
ATOM 1334 O O . VAL A 1 171 ? -2.415 -5.167 -2.111 1.00 92.38 171 VAL A O 1
ATOM 1337 N N . ARG A 1 172 ? -4.176 -3.838 -1.714 1.00 91.44 172 ARG A N 1
ATOM 1338 C CA . ARG A 1 172 ? -4.285 -3.340 -3.082 1.00 91.44 172 ARG A CA 1
ATOM 1339 C C . ARG A 1 172 ? -3.051 -2.546 -3.515 1.00 91.44 172 ARG A C 1
ATOM 1341 O O . ARG A 1 172 ? -2.542 -2.775 -4.610 1.00 91.44 172 ARG A O 1
ATOM 1348 N N . ALA A 1 173 ? -2.573 -1.618 -2.686 1.00 91.38 173 ALA A N 1
ATOM 1349 C CA . ALA A 1 173 ? -1.388 -0.814 -2.982 1.00 91.38 173 ALA A CA 1
ATOM 1350 C C . ALA A 1 173 ? -0.121 -1.680 -3.100 1.00 91.38 173 ALA A C 1
ATOM 1352 O O . ALA A 1 173 ? 0.654 -1.502 -4.042 1.00 91.38 173 ALA A O 1
ATOM 1353 N N . SER A 1 174 ? 0.035 -2.667 -2.214 1.00 93.31 174 SER A N 1
ATOM 1354 C CA . SER A 1 174 ? 1.122 -3.648 -2.270 1.00 93.31 174 SER A CA 1
ATOM 1355 C C . SER A 1 174 ? 1.030 -4.533 -3.513 1.00 93.31 174 SER A C 1
ATOM 1357 O O . SER A 1 174 ? 2.016 -4.680 -4.228 1.00 93.31 174 SER A O 1
ATOM 1359 N N . ALA A 1 175 ? -0.159 -5.041 -3.854 1.00 92.50 175 ALA A N 1
ATOM 1360 C CA . ALA A 1 175 ? -0.359 -5.852 -5.054 1.00 92.50 175 ALA A CA 1
ATOM 1361 C C . ALA A 1 175 ? -0.018 -5.080 -6.342 1.00 92.50 175 ALA A C 1
ATOM 1363 O O . ALA A 1 175 ? 0.580 -5.646 -7.257 1.00 92.50 175 ALA A O 1
ATOM 1364 N N . LEU A 1 176 ? -0.347 -3.783 -6.410 1.00 90.88 176 LEU A N 1
ATOM 1365 C CA . LEU A 1 176 ? 0.051 -2.901 -7.516 1.00 90.88 176 LEU A CA 1
ATOM 1366 C C . LEU A 1 176 ? 1.577 -2.731 -7.591 1.00 90.88 176 LEU A C 1
ATOM 1368 O O . LEU A 1 176 ? 2.141 -2.743 -8.686 1.00 90.88 176 LEU A O 1
ATOM 1372 N N . ALA A 1 177 ? 2.249 -2.574 -6.448 1.00 92.38 177 ALA A N 1
ATOM 1373 C CA . ALA A 1 177 ? 3.703 -2.449 -6.402 1.00 92.38 177 ALA A CA 1
ATOM 1374 C C . ALA A 1 177 ? 4.399 -3.741 -6.857 1.00 92.38 177 ALA A C 1
ATOM 1376 O O . ALA A 1 177 ? 5.284 -3.709 -7.715 1.00 92.38 177 ALA A O 1
ATOM 1377 N N . GLU A 1 178 ? 3.941 -4.883 -6.347 1.00 93.12 178 GLU A N 1
ATOM 1378 C CA . GLU A 1 178 ? 4.443 -6.208 -6.712 1.00 93.12 178 GLU A CA 1
ATOM 1379 C C . GLU A 1 178 ? 4.185 -6.529 -8.183 1.00 93.12 178 GLU A C 1
ATOM 1381 O O . GLU A 1 178 ? 5.086 -6.993 -8.881 1.00 93.12 178 GLU A O 1
ATOM 1386 N N . GLY A 1 179 ? 2.998 -6.206 -8.702 1.00 91.19 179 GLY A N 1
ATOM 1387 C CA . GLY A 1 179 ? 2.698 -6.367 -10.121 1.00 91.19 179 GLY A CA 1
ATOM 1388 C C . GLY A 1 179 ? 3.660 -5.564 -11.004 1.00 91.19 179 GLY A C 1
ATOM 1389 O O . GLY A 1 179 ? 4.092 -6.049 -12.048 1.00 91.19 179 GLY A O 1
ATOM 1390 N N . ALA A 1 180 ? 4.058 -4.361 -10.575 1.00 90.81 180 ALA A N 1
ATOM 1391 C CA . ALA A 1 180 ? 5.024 -3.553 -11.312 1.00 90.81 180 ALA A CA 1
ATOM 1392 C C . ALA A 1 180 ? 6.429 -4.176 -11.260 1.00 90.81 180 ALA A C 1
ATOM 1394 O O . ALA A 1 180 ? 7.123 -4.191 -12.277 1.00 90.81 180 ALA A O 1
ATOM 1395 N N . CYS A 1 181 ? 6.823 -4.767 -10.127 1.00 91.25 181 CYS A N 1
ATOM 1396 C CA . CYS A 1 181 ? 8.054 -5.556 -10.017 1.00 91.25 181 CYS A CA 1
ATOM 1397 C C . CYS A 1 181 ? 8.044 -6.785 -10.938 1.00 91.25 181 CYS A C 1
ATOM 1399 O O . CYS A 1 181 ? 9.058 -7.084 -11.566 1.00 91.25 181 CYS A O 1
ATOM 1401 N N . VAL A 1 182 ? 6.903 -7.469 -11.080 1.00 90.56 182 VAL A N 1
ATOM 1402 C CA . VAL A 1 182 ? 6.752 -8.575 -12.040 1.00 90.56 182 VAL A CA 1
ATOM 1403 C C . VAL A 1 182 ? 6.992 -8.085 -13.468 1.00 90.56 182 VAL A C 1
ATOM 1405 O O . VAL A 1 182 ? 7.701 -8.745 -14.228 1.00 90.56 182 VAL A O 1
ATOM 1408 N N . SER A 1 183 ? 6.468 -6.915 -13.837 1.00 89.88 183 SER A N 1
ATOM 1409 C CA . SER A 1 183 ? 6.717 -6.319 -15.155 1.00 89.88 183 SER A CA 1
ATOM 1410 C C . SER A 1 183 ? 8.185 -5.945 -15.357 1.00 89.88 183 SER A C 1
ATOM 1412 O O . SER A 1 183 ? 8.732 -6.218 -16.425 1.00 89.88 183 SER A O 1
ATOM 1414 N N . VAL A 1 184 ? 8.862 -5.398 -14.338 1.00 90.31 184 VAL A N 1
ATOM 1415 C CA . VAL A 1 184 ? 10.322 -5.180 -14.375 1.00 90.31 184 VAL A CA 1
ATOM 1416 C C . VAL A 1 184 ? 11.043 -6.496 -14.648 1.00 90.31 184 VAL A C 1
ATOM 1418 O O . VAL A 1 184 ? 11.818 -6.582 -15.597 1.00 90.31 184 VAL A O 1
ATOM 1421 N N . HIS A 1 185 ? 10.746 -7.534 -13.866 1.00 88.44 185 HIS A N 1
ATOM 1422 C CA . HIS A 1 185 ? 11.388 -8.835 -14.005 1.00 88.44 185 HIS A CA 1
ATOM 1423 C C . HIS A 1 185 ? 11.168 -9.437 -15.398 1.00 88.44 185 HIS A C 1
ATOM 1425 O O . HIS A 1 185 ? 12.122 -9.887 -16.019 1.00 88.44 185 HIS A O 1
ATOM 1431 N N . ARG A 1 186 ? 9.949 -9.362 -15.947 1.00 88.44 186 ARG A N 1
ATOM 1432 C CA . ARG A 1 186 ? 9.658 -9.813 -17.319 1.00 88.44 186 ARG A CA 1
ATOM 1433 C C . ARG A 1 186 ? 10.498 -9.079 -18.361 1.00 88.44 186 ARG A C 1
ATOM 1435 O O . ARG A 1 186 ? 11.054 -9.727 -19.237 1.00 88.44 186 ARG A O 1
ATOM 1442 N N . ASN A 1 187 ? 10.612 -7.753 -18.265 1.00 85.94 187 ASN A N 1
ATOM 1443 C CA . ASN A 1 187 ? 11.409 -6.965 -19.213 1.00 85.94 187 ASN A CA 1
ATOM 1444 C C . ASN A 1 187 ? 12.920 -7.224 -19.067 1.00 85.94 187 ASN A C 1
ATOM 1446 O O . ASN A 1 187 ? 13.644 -7.106 -20.049 1.00 85.94 187 ASN A O 1
ATOM 1450 N N . LEU A 1 188 ? 13.388 -7.587 -17.870 1.00 86.56 188 LEU A N 1
ATOM 1451 C CA . LEU A 1 188 ? 14.790 -7.926 -17.617 1.00 86.56 188 LEU A CA 1
ATOM 1452 C C . LEU A 1 188 ? 15.154 -9.368 -17.989 1.00 86.56 188 LEU A C 1
ATOM 1454 O O . LEU A 1 188 ? 16.286 -9.593 -18.388 1.00 86.56 188 LEU A O 1
ATOM 1458 N N . VAL A 1 189 ? 14.243 -10.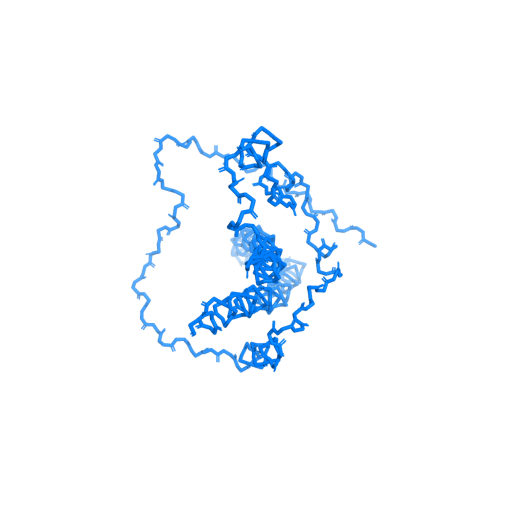335 -17.846 1.00 85.06 189 VAL A N 1
ATOM 1459 C CA . VAL A 1 189 ? 14.500 -11.753 -18.169 1.00 85.06 189 VAL A CA 1
ATOM 1460 C C . VAL A 1 189 ? 14.319 -12.032 -19.655 1.00 85.06 189 VAL A C 1
ATOM 1462 O O . VAL A 1 189 ? 15.127 -12.735 -20.240 1.00 85.06 189 VAL A O 1
ATOM 1465 N N . LEU A 1 190 ? 13.329 -11.412 -20.305 1.00 77.19 190 LEU A N 1
ATOM 1466 C CA . LEU A 1 190 ? 13.169 -11.468 -21.768 1.00 77.19 190 LEU A CA 1
ATOM 1467 C C . LEU A 1 190 ? 14.232 -10.635 -22.518 1.00 77.19 190 LEU A C 1
ATOM 1469 O O . LEU A 1 190 ? 14.065 -10.323 -23.695 1.00 77.19 190 LEU A O 1
ATOM 1473 N N . ARG A 1 191 ? 15.277 -10.208 -21.799 1.00 66.56 191 ARG A N 1
ATOM 1474 C CA . ARG A 1 191 ? 16.483 -9.556 -22.309 1.00 66.56 191 ARG A CA 1
ATOM 1475 C C . ARG A 1 191 ? 17.486 -10.576 -22.870 1.00 66.56 191 ARG A C 1
ATOM 1477 O O . ARG A 1 191 ? 18.360 -10.161 -23.628 1.00 66.56 191 ARG A O 1
ATOM 1484 N N . GLU A 1 192 ? 17.375 -11.847 -22.468 1.00 48.66 192 GLU A N 1
ATOM 1485 C CA . GLU A 1 192 ? 18.089 -12.999 -23.052 1.00 48.66 192 GLU A CA 1
ATOM 1486 C C . GLU A 1 192 ? 17.448 -13.449 -24.371 1.00 48.66 192 GLU A C 1
ATOM 1488 O O . GLU A 1 192 ? 18.219 -13.771 -25.304 1.00 48.66 192 GLU A O 1
#